Protein AF-A0A952QDK2-F1 (afdb_monomer_lite)

Foldseek 3Di:
DVCQQLVNLVVQLVVLVVQLVVLPDPDPVSVVSNLVSLLQNLLSCLQLLQLVVSVVSLVVQPPHDDDPSNLLSQLSSCLQLVNLPSNVVSLVVCPVVQQPDPCNLSSLLSQLSSCLQPNPLVVSLVVLVVSCVSCVVVDDQSTPSLLSSLLSNLSSCQLLVVLVSNVVSLVPRPDLELSSLLSQLLSCLSVLNLVSSVVSLVSNPVVDDRRNVSVLLSLLSQLLSCVSVVNLVRSLVSLVVSLVSCVNSSGDNSLLSDDLVSLVVSVVSDVVSVVSCVVSVSHPSPSSPSLVQLVVQQDPVLLLLLQLDDVPADLVNSCVVVVHDSVVSVVSVVSLCVSLVHDDNVSSNVSCVVSVSHDPVVVPD

Secondary structure (DSSP, 8-state):
-HHHHTT-HHHHHHHHHHHHHHT-SSSHHHHHHHHHHHHHHHHHHHHTT-HHHHHHHHHTTTTS---HHHHHHHHHHHHHTT-HHHHHHHHHHHTTTTTTSTTHHHHHHHHHHHHHHHS-HHHHHHHHHHHHHHTTTT--TT-HHHHHHHHHHHHHHHHTT-HHHHHHHHHT-----HHHHHHHHHHHHHTT-HHHHHHHHHHHHHT-SS-HHHHHHHHHHHHHHHHHTT-HHHHHHHHHHHHHHHHHH---GGGGGS-HHHHHHHHHH-HHHHHHHHHTT-SS-----HHHHHHHHS-HHHHHHHHT--TT--HHHHHHHTTS-HHHHHHHHHHHHHHTT-SSHHHHHHHHHHTT-S-GGGG--

Structure (mmCIF, N/CA/C/O backbone):
data_AF-A0A952QDK2-F1
#
_entry.id   AF-A0A952QDK2-F1
#
loop_
_atom_site.group_PDB
_atom_site.id
_atom_site.type_symbol
_atom_site.label_atom_id
_atom_site.label_alt_id
_atom_site.label_comp_id
_atom_site.label_asym_id
_atom_site.label_entity_id
_atom_site.label_seq_id
_atom_site.pdbx_PDB_ins_code
_atom_site.Cartn_x
_atom_site.Cartn_y
_atom_site.Cartn_z
_atom_site.occupancy
_atom_site.B_iso_or_equiv
_atom_site.auth_seq_id
_atom_site.auth_comp_id
_atom_site.auth_asym_id
_atom_site.auth_atom_id
_atom_site.pdbx_PDB_model_num
ATOM 1 N N . MET A 1 1 ? 19.109 -6.963 -12.680 1.00 86.06 1 MET A N 1
ATOM 2 C CA . MET A 1 1 ? 18.101 -7.889 -12.128 1.00 86.06 1 MET A CA 1
ATOM 3 C C . MET A 1 1 ? 18.453 -8.402 -10.732 1.00 86.06 1 MET A C 1
ATOM 5 O O . MET A 1 1 ? 17.749 -8.063 -9.799 1.00 86.06 1 MET A O 1
ATOM 9 N N . THR A 1 2 ? 19.556 -9.132 -10.527 1.00 88.62 2 THR A N 1
ATOM 10 C CA . THR A 1 2 ? 19.885 -9.767 -9.226 1.00 88.62 2 THR A CA 1
ATOM 11 C C . THR A 1 2 ? 19.805 -8.832 -8.013 1.00 88.62 2 THR A C 1
ATOM 13 O O . THR A 1 2 ? 19.215 -9.194 -7.004 1.00 88.62 2 THR A O 1
ATOM 16 N N . ARG A 1 3 ? 20.333 -7.604 -8.123 1.00 89.69 3 ARG A N 1
ATOM 17 C CA . ARG A 1 3 ? 20.236 -6.590 -7.056 1.00 89.69 3 ARG A CA 1
ATOM 18 C C . ARG A 1 3 ? 18.793 -6.174 -6.752 1.00 89.69 3 ARG A C 1
ATOM 20 O O . ARG A 1 3 ? 18.435 -6.056 -5.589 1.00 89.69 3 ARG A O 1
ATOM 27 N N . LEU A 1 4 ? 17.955 -6.034 -7.784 1.00 89.38 4 LEU A N 1
ATOM 28 C CA . LEU A 1 4 ? 16.532 -5.713 -7.632 1.00 89.38 4 LEU A CA 1
ATOM 29 C C . LEU A 1 4 ? 15.793 -6.833 -6.895 1.00 89.38 4 LEU A C 1
ATOM 31 O O . LEU A 1 4 ? 14.972 -6.543 -6.037 1.00 89.38 4 LEU A O 1
ATOM 35 N N . LEU A 1 5 ? 16.108 -8.098 -7.182 1.00 88.62 5 LEU A N 1
ATOM 36 C CA . LEU A 1 5 ? 15.518 -9.249 -6.487 1.00 88.62 5 LEU A CA 1
ATOM 37 C C . LEU A 1 5 ? 16.008 -9.383 -5.033 1.00 88.62 5 LEU A C 1
ATOM 39 O O . LEU A 1 5 ? 15.289 -9.911 -4.189 1.00 88.62 5 LEU A O 1
ATOM 43 N N . ALA A 1 6 ? 17.201 -8.867 -4.732 1.00 87.38 6 ALA A N 1
ATOM 44 C CA . ALA A 1 6 ? 17.833 -8.893 -3.412 1.00 87.38 6 ALA A CA 1
ATOM 45 C C . ALA A 1 6 ? 17.562 -7.635 -2.555 1.00 87.38 6 ALA A C 1
ATOM 47 O O . ALA A 1 6 ? 18.327 -7.350 -1.637 1.00 87.38 6 ALA A O 1
ATOM 48 N N . LEU A 1 7 ? 16.508 -6.867 -2.863 1.00 84.94 7 LEU A N 1
ATOM 49 C CA . LEU A 1 7 ? 16.117 -5.621 -2.182 1.00 84.94 7 LEU A CA 1
ATOM 50 C C . LEU A 1 7 ? 17.162 -4.484 -2.235 1.00 84.94 7 LEU A C 1
ATOM 52 O O . LEU A 1 7 ? 17.046 -3.481 -1.536 1.00 84.94 7 LEU A O 1
ATOM 56 N N . ASP A 1 8 ? 18.165 -4.572 -3.106 1.00 88.19 8 ASP A N 1
ATOM 57 C CA . ASP A 1 8 ? 19.129 -3.494 -3.339 1.00 88.19 8 ASP A CA 1
ATOM 58 C C . ASP A 1 8 ? 18.633 -2.578 -4.468 1.00 88.19 8 ASP A C 1
ATOM 60 O O . ASP A 1 8 ? 19.129 -2.615 -5.597 1.00 88.19 8 ASP A O 1
ATOM 64 N N . LEU A 1 9 ? 17.611 -1.763 -4.174 1.00 87.88 9 LEU A N 1
ATOM 65 C CA . LEU A 1 9 ? 17.007 -0.847 -5.154 1.00 87.88 9 LEU A CA 1
ATOM 66 C C . LEU A 1 9 ? 18.023 0.178 -5.683 1.00 87.88 9 LEU A C 1
ATOM 68 O O . LEU A 1 9 ? 18.081 0.436 -6.886 1.00 87.88 9 LEU A O 1
ATOM 72 N N . VAL A 1 10 ? 18.889 0.708 -4.814 1.00 87.94 10 VAL A N 1
ATOM 73 C CA . VAL A 1 10 ? 19.907 1.693 -5.212 1.00 87.94 10 VAL A CA 1
ATOM 74 C C . VAL A 1 10 ? 20.928 1.066 -6.148 1.00 87.94 10 VAL A C 1
ATOM 76 O O . VAL A 1 10 ? 21.163 1.585 -7.242 1.00 87.94 10 VAL A O 1
ATOM 79 N N . GLY A 1 11 ? 21.511 -0.065 -5.757 1.00 90.06 11 GLY A N 1
ATOM 80 C CA . GLY A 1 11 ? 22.493 -0.746 -6.581 1.00 90.06 11 GLY A CA 1
ATOM 81 C C . GLY A 1 11 ? 21.880 -1.338 -7.848 1.00 90.06 11 GLY A C 1
ATOM 82 O O . GLY A 1 11 ? 22.583 -1.436 -8.860 1.00 90.06 11 GLY A O 1
ATOM 83 N N . ALA A 1 12 ? 20.595 -1.707 -7.840 1.00 92.56 12 ALA A N 1
ATOM 84 C CA . ALA A 1 12 ? 19.854 -2.080 -9.041 1.00 92.56 12 ALA A CA 1
ATOM 85 C C . ALA A 1 12 ? 19.745 -0.900 -10.006 1.00 92.56 12 ALA A C 1
ATOM 87 O O . ALA A 1 12 ? 20.111 -1.040 -11.173 1.00 92.56 12 ALA A O 1
ATOM 88 N N . ARG A 1 13 ? 19.326 0.271 -9.515 1.00 92.75 13 ARG A N 1
ATOM 89 C CA . ARG A 1 13 ? 19.240 1.496 -10.313 1.00 92.75 13 ARG A CA 1
ATOM 90 C C . ARG A 1 13 ? 20.582 1.878 -10.924 1.00 92.75 13 ARG A C 1
ATOM 92 O O . ARG A 1 13 ? 20.636 2.178 -12.109 1.00 92.75 13 ARG A O 1
ATOM 99 N N . GLU A 1 14 ? 21.664 1.842 -10.150 1.00 93.31 14 GLU A N 1
ATOM 100 C CA . GLU A 1 14 ? 23.014 2.098 -10.671 1.00 93.31 14 GLU A CA 1
ATOM 101 C C . GLU A 1 14 ? 23.398 1.110 -11.775 1.00 93.31 14 GLU A C 1
ATOM 103 O O . GLU A 1 14 ? 23.915 1.510 -12.818 1.00 93.31 14 GLU A O 1
ATOM 108 N N . SER A 1 15 ? 23.097 -0.176 -11.577 1.00 94.12 15 SER A N 1
ATOM 109 C CA . SER A 1 15 ? 23.398 -1.215 -12.566 1.00 94.12 15 SER A CA 1
ATOM 110 C C . SER A 1 15 ? 22.623 -0.998 -13.864 1.00 94.12 15 SER A C 1
ATOM 112 O O . SER A 1 15 ? 23.217 -1.045 -14.937 1.00 94.12 15 SER A O 1
ATOM 114 N N . PHE A 1 16 ? 21.321 -0.710 -13.778 1.00 94.75 16 PHE A N 1
ATOM 115 C CA . PHE A 1 16 ? 20.499 -0.453 -14.959 1.00 94.75 16 PHE A CA 1
ATOM 116 C C . PHE A 1 16 ? 20.891 0.850 -15.665 1.00 94.75 16 PHE A C 1
ATOM 118 O O . PHE A 1 16 ? 20.965 0.861 -16.889 1.00 94.75 16 PHE A O 1
ATOM 125 N N . SER A 1 17 ? 21.236 1.914 -14.930 1.00 94.00 17 SER A N 1
ATOM 126 C CA . SER A 1 17 ? 21.774 3.150 -15.519 1.00 94.00 17 SER A CA 1
ATOM 127 C C . SER A 1 17 ? 23.074 2.909 -16.286 1.00 94.00 17 SER A C 1
ATOM 129 O O . SER A 1 17 ? 23.254 3.448 -17.377 1.00 94.00 17 SER A O 1
ATOM 131 N N . ASN A 1 18 ? 23.969 2.072 -15.753 1.00 93.25 18 ASN A N 1
ATOM 132 C CA . ASN A 1 18 ? 25.194 1.690 -16.454 1.00 93.25 18 ASN A CA 1
ATOM 133 C C . ASN A 1 18 ? 24.879 0.886 -17.722 1.00 93.25 18 ASN A C 1
ATOM 135 O O . ASN A 1 18 ? 25.425 1.187 -18.780 1.00 93.25 18 ASN A O 1
ATOM 139 N N . SER A 1 19 ? 23.969 -0.092 -17.644 1.00 91.56 19 SER A N 1
ATOM 140 C CA . SER A 1 19 ? 23.510 -0.849 -18.817 1.00 91.56 19 SER A CA 1
ATOM 141 C C . SER A 1 19 ? 22.898 0.058 -19.886 1.00 91.56 19 SER A C 1
ATOM 143 O O . SER A 1 19 ? 23.242 -0.078 -21.056 1.00 91.56 19 SER A O 1
ATOM 145 N N . TYR A 1 20 ? 22.063 1.023 -19.491 1.00 93.12 20 TYR A N 1
ATOM 146 C CA . TYR A 1 20 ? 21.481 2.016 -20.394 1.00 93.12 20 TYR A CA 1
ATOM 147 C C . TYR A 1 20 ? 22.558 2.851 -21.103 1.00 93.12 20 TYR A C 1
ATOM 149 O O . TYR A 1 20 ? 22.505 3.040 -22.316 1.00 93.12 20 TYR A O 1
ATOM 157 N N . GLY A 1 21 ? 23.571 3.316 -20.362 1.00 91.19 21 GLY A N 1
ATOM 158 C CA . GLY A 1 21 ? 24.690 4.076 -20.926 1.00 91.19 21 GLY A CA 1
ATOM 159 C C . GLY A 1 21 ? 25.561 3.263 -21.892 1.00 91.19 21 GLY A C 1
ATOM 160 O O . GLY A 1 21 ? 26.036 3.802 -22.887 1.00 91.19 21 GLY A O 1
ATOM 161 N N . LEU A 1 22 ? 25.745 1.965 -21.631 1.00 88.62 22 LEU A N 1
ATOM 162 C CA . LEU A 1 22 ? 26.509 1.062 -22.500 1.00 88.62 22 LEU A CA 1
ATOM 163 C C . LEU A 1 22 ? 25.742 0.651 -23.764 1.00 88.62 22 LEU A C 1
ATOM 165 O O . LEU A 1 22 ? 26.361 0.367 -24.785 1.00 88.62 22 LEU A O 1
ATOM 169 N N . ALA A 1 23 ? 24.410 0.632 -23.709 1.00 86.56 23 ALA A N 1
ATOM 170 C CA . ALA A 1 23 ? 23.543 0.260 -24.824 1.00 86.56 23 ALA A CA 1
ATOM 171 C C . ALA A 1 23 ? 23.310 1.402 -25.836 1.00 86.56 23 ALA A C 1
ATOM 173 O O . ALA A 1 23 ? 22.471 1.279 -26.726 1.00 86.56 23 ALA A O 1
ATOM 174 N N . GLN A 1 24 ? 24.049 2.514 -25.743 1.00 74.81 24 GLN A N 1
ATOM 175 C CA . GLN A 1 24 ? 23.928 3.615 -26.699 1.00 74.81 24 GLN A CA 1
ATOM 176 C C . GLN A 1 24 ? 24.601 3.260 -28.031 1.00 74.81 24 GLN A C 1
ATOM 178 O O . GLN A 1 24 ? 25.803 3.433 -28.225 1.00 74.81 24 GLN A O 1
ATOM 183 N N . GLY A 1 25 ? 23.799 2.747 -28.961 1.00 75.44 25 GLY A N 1
ATOM 184 C CA . GLY A 1 25 ? 24.193 2.416 -30.325 1.00 75.44 25 GLY A CA 1
ATOM 185 C C . GLY A 1 25 ? 23.012 2.529 -31.288 1.00 75.44 25 GLY A C 1
ATOM 186 O O . GLY A 1 25 ? 21.867 2.669 -30.871 1.00 75.44 25 GLY A O 1
ATOM 187 N N . THR A 1 26 ? 23.286 2.479 -32.592 1.00 78.19 26 THR A N 1
ATOM 188 C CA . THR A 1 26 ? 22.257 2.570 -33.645 1.00 78.19 26 THR A CA 1
ATOM 189 C C . THR A 1 26 ? 21.735 1.210 -34.108 1.00 78.19 26 THR A C 1
ATOM 191 O O . THR A 1 26 ? 20.884 1.152 -34.993 1.00 78.19 26 THR A O 1
ATOM 194 N N . THR A 1 27 ? 22.243 0.107 -33.548 1.00 89.06 27 THR A N 1
ATOM 195 C CA . THR A 1 27 ? 21.741 -1.232 -33.866 1.00 89.06 27 THR A CA 1
ATOM 196 C C . THR A 1 27 ? 20.415 -1.478 -33.157 1.00 89.06 27 THR A C 1
ATOM 198 O O . THR A 1 27 ? 20.223 -1.071 -32.014 1.00 89.06 27 THR A O 1
ATOM 201 N N . GLU A 1 28 ? 19.511 -2.200 -33.814 1.00 86.25 28 GLU A N 1
ATOM 202 C CA . GLU A 1 28 ? 18.200 -2.556 -33.256 1.00 86.25 28 GLU A CA 1
ATOM 203 C C . GLU A 1 28 ? 18.324 -3.260 -31.895 1.00 86.25 28 GLU A C 1
ATOM 205 O O . GLU A 1 28 ? 17.657 -2.892 -30.934 1.00 86.25 28 GLU A O 1
ATOM 210 N N . SER A 1 29 ? 19.275 -4.190 -31.763 1.00 85.69 29 SER A N 1
ATOM 211 C CA . SER A 1 29 ? 19.552 -4.869 -30.491 1.00 85.69 29 SER A CA 1
ATOM 212 C C . SER A 1 29 ? 20.031 -3.922 -29.383 1.00 85.69 29 SER A C 1
ATOM 214 O O . SER A 1 29 ? 19.680 -4.140 -28.224 1.00 85.69 29 SER A O 1
ATOM 216 N N . ALA A 1 30 ? 20.814 -2.887 -29.708 1.00 86.75 30 ALA A N 1
ATOM 217 C CA . ALA A 1 30 ? 21.259 -1.904 -28.722 1.00 86.75 30 ALA A CA 1
ATOM 218 C C . ALA A 1 30 ? 20.098 -1.006 -28.275 1.00 86.75 30 ALA A C 1
ATOM 220 O O . ALA A 1 30 ? 19.950 -0.755 -27.082 1.00 86.75 30 ALA A O 1
ATOM 221 N N . ILE A 1 31 ? 19.227 -0.610 -29.208 1.00 87.25 31 ILE A N 1
ATOM 222 C CA . ILE A 1 31 ? 18.014 0.166 -28.916 1.00 87.25 31 ILE A CA 1
ATOM 223 C C . ILE A 1 31 ? 17.092 -0.619 -27.977 1.00 87.25 31 ILE A C 1
ATOM 225 O O . ILE A 1 31 ? 16.714 -0.103 -26.929 1.00 87.25 31 ILE A O 1
ATOM 229 N N . VAL A 1 32 ? 16.805 -1.888 -28.288 1.00 89.75 32 VAL A N 1
ATOM 230 C CA . VAL A 1 32 ? 15.968 -2.742 -27.430 1.00 89.75 32 VAL A CA 1
ATOM 231 C C . VAL A 1 32 ? 16.596 -2.915 -26.044 1.00 89.75 32 VAL A C 1
ATOM 233 O O . VAL A 1 32 ? 15.901 -2.813 -25.036 1.00 89.75 32 VAL A O 1
ATOM 236 N N . ALA A 1 33 ? 17.911 -3.133 -25.957 1.00 89.75 33 ALA A N 1
ATOM 237 C CA . ALA A 1 33 ? 18.596 -3.260 -24.670 1.00 89.75 33 ALA A CA 1
ATOM 238 C C . ALA A 1 33 ? 18.547 -1.962 -23.843 1.00 89.75 33 ALA A C 1
ATOM 240 O O . ALA A 1 33 ? 18.352 -2.019 -22.626 1.00 89.75 33 ALA A O 1
ATOM 241 N N . ALA A 1 34 ? 18.694 -0.801 -24.488 1.00 92.44 34 ALA A N 1
ATOM 242 C CA . ALA A 1 34 ? 18.537 0.496 -23.841 1.00 92.44 34 ALA A CA 1
ATOM 243 C C . ALA A 1 34 ? 17.100 0.682 -23.334 1.00 92.44 34 ALA A C 1
ATOM 245 O O . ALA A 1 34 ? 16.908 1.089 -22.190 1.00 92.44 34 ALA A O 1
ATOM 246 N N . ASP A 1 35 ? 16.097 0.298 -24.121 1.00 93.81 35 ASP A N 1
ATOM 247 C CA . ASP A 1 35 ? 14.693 0.411 -23.726 1.00 93.81 35 ASP A CA 1
ATOM 248 C C . ASP A 1 35 ? 14.375 -0.468 -22.516 1.00 93.81 35 ASP A C 1
ATOM 250 O O . ASP A 1 35 ? 13.846 0.029 -21.523 1.00 93.81 35 ASP A O 1
ATOM 254 N N . ARG A 1 36 ? 14.814 -1.734 -22.510 1.00 93.38 36 ARG A N 1
ATOM 255 C CA . ARG A 1 36 ? 14.653 -2.620 -21.340 1.00 93.38 36 ARG A CA 1
ATOM 256 C C . ARG A 1 36 ? 15.378 -2.098 -20.099 1.00 93.38 36 ARG A C 1
ATOM 258 O O . ARG A 1 36 ? 14.866 -2.224 -18.986 1.00 93.38 36 ARG A O 1
ATOM 265 N N . ALA A 1 37 ? 16.549 -1.479 -20.260 1.00 94.62 37 ALA A N 1
ATOM 266 C CA . ALA A 1 37 ? 17.249 -0.850 -19.144 1.00 94.62 37 ALA A CA 1
ATOM 267 C C . ALA A 1 37 ? 16.491 0.378 -18.609 1.00 94.62 37 ALA A C 1
ATOM 269 O O . ALA A 1 37 ? 16.358 0.523 -17.395 1.00 94.62 37 ALA A O 1
ATOM 270 N N . ALA A 1 38 ? 15.957 1.230 -19.487 1.00 96.31 38 ALA A N 1
ATOM 271 C CA . ALA A 1 38 ? 15.149 2.390 -19.112 1.00 96.31 38 ALA A CA 1
ATOM 272 C C . ALA A 1 38 ? 13.850 1.987 -18.393 1.00 96.31 38 ALA A C 1
ATOM 274 O O . ALA A 1 38 ? 13.514 2.574 -17.364 1.00 96.31 38 ALA A O 1
ATOM 275 N N . GLU A 1 39 ? 13.168 0.943 -18.869 1.00 96.38 39 GLU A N 1
ATOM 276 C CA . GLU A 1 39 ? 11.995 0.356 -18.209 1.00 96.38 39 GLU A CA 1
ATOM 277 C C . GLU A 1 39 ? 12.321 -0.138 -16.797 1.00 96.38 39 GLU A C 1
ATOM 279 O O . GLU A 1 39 ? 11.609 0.170 -15.841 1.00 96.38 39 GLU A O 1
ATOM 284 N N . ALA A 1 40 ? 13.436 -0.855 -16.635 1.00 96.25 40 ALA A N 1
ATOM 285 C CA . ALA A 1 40 ? 13.872 -1.332 -15.330 1.00 96.25 40 ALA A CA 1
ATOM 286 C C . ALA A 1 40 ? 14.247 -0.178 -14.379 1.00 96.25 40 ALA A C 1
ATOM 288 O O . ALA A 1 40 ? 13.947 -0.245 -13.186 1.00 96.25 40 ALA A O 1
ATOM 289 N N . ILE A 1 41 ? 14.851 0.907 -14.885 1.00 96.69 41 ILE A N 1
ATOM 290 C CA . ILE A 1 41 ? 15.087 2.124 -14.090 1.00 96.69 41 ILE A CA 1
ATOM 291 C C . ILE A 1 41 ? 13.753 2.734 -13.655 1.00 96.69 41 ILE A C 1
ATOM 293 O O . ILE A 1 41 ? 13.604 3.073 -12.480 1.00 96.69 41 ILE A O 1
ATOM 297 N N . ALA A 1 42 ? 12.784 2.856 -14.567 1.00 97.38 42 ALA A N 1
ATOM 298 C CA . ALA A 1 42 ? 11.463 3.387 -14.253 1.00 97.38 42 ALA A CA 1
ATOM 299 C C . ALA A 1 42 ? 10.755 2.559 -13.171 1.00 97.38 42 ALA A C 1
ATOM 301 O O . ALA A 1 42 ? 10.222 3.138 -12.224 1.00 97.38 42 ALA A O 1
ATOM 302 N N . LEU A 1 43 ? 10.821 1.226 -13.250 1.00 96.38 43 LEU A N 1
ATOM 303 C CA . LEU A 1 43 ? 10.272 0.326 -12.234 1.00 96.38 43 LEU A CA 1
ATOM 304 C C . LEU A 1 43 ? 10.909 0.565 -10.863 1.00 96.38 43 LEU A C 1
ATOM 306 O O . LEU A 1 43 ? 10.201 0.745 -9.873 1.00 96.38 43 LEU A O 1
ATOM 310 N N . VAL A 1 44 ? 12.242 0.619 -10.796 1.00 94.81 44 VAL A N 1
ATOM 311 C CA . VAL A 1 44 ? 12.942 0.882 -9.530 1.00 94.81 44 VAL A CA 1
ATOM 312 C C . VAL A 1 44 ? 12.548 2.246 -8.965 1.00 94.81 44 VAL A C 1
ATOM 314 O O . VAL A 1 44 ? 12.269 2.354 -7.775 1.00 94.81 44 VAL A O 1
ATOM 317 N N . ARG A 1 45 ? 12.451 3.282 -9.808 1.00 93.88 45 ARG A N 1
ATOM 318 C CA . ARG A 1 45 ? 11.989 4.613 -9.387 1.00 93.88 45 ARG A CA 1
ATOM 319 C C . ARG A 1 45 ? 10.551 4.601 -8.872 1.00 93.88 45 ARG A C 1
ATOM 321 O O . ARG A 1 45 ? 10.267 5.288 -7.893 1.00 93.88 45 ARG A O 1
ATOM 328 N N . ALA A 1 46 ? 9.663 3.827 -9.493 1.00 94.56 46 ALA A N 1
ATOM 329 C CA . ALA A 1 46 ? 8.285 3.673 -9.040 1.00 94.56 46 ALA A CA 1
ATOM 330 C C . ALA A 1 46 ? 8.228 3.012 -7.650 1.00 94.56 46 ALA A C 1
ATOM 332 O O . ALA A 1 46 ? 7.585 3.552 -6.752 1.00 94.56 46 ALA A O 1
ATOM 333 N N . LEU A 1 47 ? 8.984 1.928 -7.434 1.00 91.56 47 LEU A N 1
ATOM 334 C CA . LEU A 1 47 ? 9.112 1.252 -6.130 1.00 91.56 47 LEU A CA 1
ATOM 335 C C . LEU A 1 47 ? 9.753 2.147 -5.056 1.00 91.56 47 LEU A C 1
ATOM 337 O O . LEU A 1 47 ? 9.366 2.105 -3.889 1.00 91.56 47 LEU A O 1
ATOM 341 N N . GLU A 1 48 ? 10.713 2.992 -5.443 1.00 88.62 48 GLU A N 1
ATOM 342 C CA . GLU A 1 48 ? 11.299 4.013 -4.568 1.00 88.62 48 GLU A CA 1
ATOM 343 C C . GLU A 1 48 ? 10.294 5.131 -4.226 1.00 88.62 48 GLU A C 1
ATOM 345 O O . GLU A 1 48 ? 10.556 5.897 -3.303 1.00 88.62 48 GLU A O 1
ATOM 350 N N . GLY A 1 49 ? 9.156 5.245 -4.922 1.00 86.69 49 GLY A N 1
ATOM 351 C CA . GLY A 1 49 ? 8.176 6.328 -4.762 1.00 86.69 49 GLY A CA 1
ATOM 352 C C . GLY A 1 49 ? 8.582 7.643 -5.418 1.00 86.69 49 GLY A C 1
ATOM 353 O O . GLY A 1 49 ? 8.075 8.708 -5.068 1.00 86.69 49 GLY A O 1
ATOM 354 N N . GLU A 1 50 ? 9.499 7.586 -6.381 1.00 90.38 50 GLU A N 1
ATOM 355 C CA . GLU A 1 50 ? 9.906 8.711 -7.216 1.00 90.38 50 GLU A CA 1
ATOM 356 C C . GLU A 1 50 ? 9.082 8.749 -8.516 1.00 90.38 50 GLU A C 1
ATOM 358 O O . GLU A 1 50 ? 9.637 8.644 -9.612 1.00 90.38 50 GLU A O 1
ATOM 363 N N . ALA A 1 51 ? 7.758 8.908 -8.401 1.00 92.56 51 ALA A N 1
ATOM 364 C CA . ALA A 1 51 ? 6.832 8.808 -9.537 1.00 92.56 51 ALA A CA 1
ATOM 365 C C . ALA A 1 51 ? 7.146 9.795 -10.678 1.00 92.56 51 ALA A C 1
ATOM 367 O O . ALA A 1 51 ? 7.067 9.421 -11.847 1.00 92.56 51 ALA A O 1
ATOM 368 N N . GLU A 1 52 ? 7.594 11.016 -10.365 1.00 93.00 52 GLU A N 1
ATOM 369 C CA . GLU A 1 52 ? 8.071 11.976 -11.375 1.00 93.00 52 GLU A CA 1
ATOM 370 C C . GLU A 1 52 ? 9.305 11.471 -12.142 1.00 93.00 52 GLU A C 1
ATOM 372 O O . GLU A 1 52 ? 9.358 11.541 -13.368 1.00 93.00 52 GLU A O 1
ATOM 377 N N . HIS A 1 53 ? 10.297 10.897 -11.450 1.00 93.50 53 HIS A N 1
ATOM 378 C CA . HIS A 1 53 ? 11.489 10.360 -12.116 1.00 93.50 53 HIS A CA 1
ATOM 379 C C . HIS A 1 53 ? 11.161 9.112 -12.935 1.00 93.50 53 HIS A C 1
ATOM 381 O O . HIS A 1 53 ? 11.704 8.954 -14.025 1.00 93.50 53 HIS A O 1
ATOM 387 N N . ALA A 1 54 ? 10.278 8.246 -12.430 1.00 95.69 54 ALA A N 1
ATOM 388 C CA . ALA A 1 54 ? 9.774 7.102 -13.182 1.00 95.69 54 ALA A CA 1
ATOM 389 C C . ALA A 1 54 ? 9.054 7.563 -14.458 1.00 95.69 54 ALA A C 1
ATOM 391 O O . ALA A 1 54 ? 9.370 7.080 -15.542 1.00 95.69 54 ALA A O 1
ATOM 392 N N . THR A 1 55 ? 8.166 8.558 -14.344 1.00 96.31 55 THR A N 1
ATOM 393 C CA . THR A 1 55 ? 7.440 9.142 -15.484 1.00 96.31 55 THR A CA 1
ATOM 394 C C . THR A 1 55 ? 8.405 9.676 -16.536 1.00 96.31 55 THR A C 1
ATOM 396 O O . THR A 1 55 ? 8.254 9.344 -17.704 1.00 96.31 55 THR A O 1
ATOM 399 N N . ASN A 1 56 ? 9.442 10.418 -16.136 1.00 96.06 56 ASN A N 1
ATOM 400 C CA . ASN A 1 56 ? 10.424 10.959 -17.079 1.00 96.06 56 ASN A CA 1
ATOM 401 C C . ASN A 1 56 ? 11.108 9.867 -17.910 1.00 96.06 56 ASN A C 1
ATOM 403 O O . ASN A 1 56 ? 11.282 10.040 -19.113 1.00 96.06 56 ASN A O 1
ATOM 407 N N . TRP A 1 57 ? 11.470 8.738 -17.294 1.00 96.50 57 TRP A N 1
ATOM 408 C CA . TRP A 1 57 ? 12.013 7.593 -18.028 1.00 96.50 57 TRP A CA 1
ATOM 409 C C . TRP A 1 57 ? 10.970 6.970 -18.956 1.00 96.50 57 TRP A C 1
ATOM 411 O O . TRP A 1 57 ? 11.272 6.713 -20.116 1.00 96.50 57 TRP A O 1
ATOM 421 N N . LEU A 1 58 ? 9.733 6.798 -18.492 1.00 96.31 58 LEU A N 1
ATOM 422 C CA . LEU A 1 58 ? 8.649 6.219 -19.290 1.00 96.31 58 LEU A CA 1
ATOM 423 C C . LEU A 1 58 ? 8.302 7.075 -20.515 1.00 96.31 58 LEU A C 1
ATOM 425 O O . LEU A 1 58 ? 8.097 6.522 -21.590 1.00 96.31 58 LEU A O 1
ATOM 429 N N . THR A 1 59 ? 8.326 8.405 -20.398 1.00 95.12 59 THR A N 1
ATOM 430 C CA . THR A 1 59 ? 8.091 9.321 -21.526 1.00 95.12 59 THR A CA 1
ATOM 431 C C . THR A 1 59 ? 9.137 9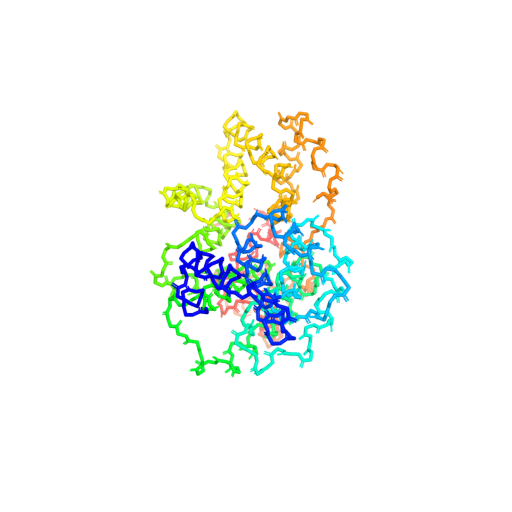.165 -22.632 1.00 95.12 59 THR A C 1
ATOM 433 O O . THR A 1 59 ? 8.812 9.282 -23.809 1.00 95.12 59 THR A O 1
ATOM 436 N N . THR A 1 60 ? 10.396 8.844 -22.300 1.00 93.00 60 THR A N 1
ATOM 437 C CA . THR A 1 60 ? 11.421 8.574 -23.333 1.00 93.00 60 THR A CA 1
ATOM 438 C C . THR A 1 60 ? 11.150 7.314 -24.161 1.00 93.00 60 THR A C 1
ATOM 440 O O . THR A 1 60 ? 11.744 7.136 -25.227 1.00 93.00 60 THR A O 1
ATOM 443 N N . LEU A 1 61 ? 10.240 6.465 -23.682 1.00 93.19 61 LEU A N 1
ATOM 444 C CA . LEU A 1 61 ? 9.851 5.195 -24.286 1.00 93.19 61 LEU A CA 1
ATOM 445 C C . LEU A 1 61 ? 8.483 5.273 -24.978 1.00 93.19 61 LEU A C 1
ATOM 447 O O . LEU A 1 61 ? 8.008 4.266 -25.500 1.00 93.19 61 LEU A O 1
ATOM 451 N N . ASP A 1 62 ? 7.831 6.439 -24.996 1.00 90.31 62 ASP A N 1
ATOM 452 C CA . ASP A 1 62 ? 6.518 6.585 -25.620 1.00 90.31 62 ASP A CA 1
ATOM 453 C C . ASP A 1 62 ? 6.576 6.256 -27.122 1.00 90.31 62 ASP A C 1
ATOM 455 O O . ASP A 1 62 ? 7.488 6.657 -27.849 1.00 90.31 62 ASP A O 1
ATOM 459 N N . GLY A 1 63 ? 5.590 5.483 -27.586 1.00 86.62 63 GLY A N 1
ATOM 460 C CA . GLY A 1 63 ? 5.540 4.959 -28.954 1.00 86.62 63 GLY A CA 1
ATOM 461 C C . GLY A 1 63 ? 6.403 3.715 -29.203 1.00 86.62 63 GLY A C 1
ATOM 462 O O . GLY A 1 63 ? 6.366 3.187 -30.313 1.00 86.62 63 GLY A O 1
ATOM 463 N N . ARG A 1 64 ? 7.147 3.226 -28.201 1.00 87.31 64 ARG A N 1
ATOM 464 C CA . ARG A 1 64 ? 7.892 1.958 -28.264 1.00 87.31 64 ARG A CA 1
ATOM 465 C C . ARG A 1 64 ? 7.109 0.817 -27.613 1.00 87.31 64 ARG A C 1
ATOM 467 O O . ARG A 1 64 ? 6.221 1.044 -26.792 1.00 87.31 64 ARG A O 1
ATOM 474 N N . GLU A 1 65 ? 7.446 -0.418 -27.974 1.00 86.56 65 GLU A N 1
ATOM 475 C CA . GLU A 1 65 ? 6.841 -1.612 -27.379 1.00 86.56 65 GLU A CA 1
ATOM 476 C C . GLU A 1 65 ? 7.250 -1.755 -25.904 1.00 86.56 65 GLU A C 1
ATOM 478 O O . GLU A 1 65 ? 8.416 -2.000 -25.578 1.00 86.56 65 GLU A O 1
ATOM 483 N N . SER A 1 66 ? 6.271 -1.607 -25.010 1.00 85.75 66 SER A N 1
ATOM 484 C CA . SER A 1 66 ? 6.490 -1.693 -23.566 1.00 85.75 66 SER A CA 1
ATOM 485 C C . SER A 1 66 ? 6.649 -3.140 -23.119 1.00 85.75 66 SER A C 1
ATOM 487 O O . SER A 1 66 ? 5.811 -3.988 -23.405 1.00 85.75 66 SER A O 1
ATOM 489 N N . GLY A 1 67 ? 7.721 -3.408 -22.388 1.00 90.44 67 GLY A N 1
ATOM 490 C CA . GLY A 1 67 ? 7.957 -4.678 -21.718 1.00 90.44 67 GLY A CA 1
ATOM 491 C C . GLY A 1 67 ? 7.371 -4.676 -20.317 1.00 90.44 67 GLY A C 1
ATOM 492 O O . GLY A 1 67 ? 6.898 -3.653 -19.812 1.00 90.44 67 GLY A O 1
ATOM 493 N N . THR A 1 68 ? 7.456 -5.828 -19.660 1.00 92.81 68 THR A N 1
ATOM 494 C CA . THR A 1 68 ? 6.856 -6.079 -18.344 1.00 92.81 68 THR A CA 1
ATOM 495 C C . THR A 1 68 ? 7.279 -5.041 -17.312 1.00 92.81 68 THR A C 1
ATOM 497 O O . THR A 1 68 ? 6.429 -4.444 -16.660 1.00 92.81 68 THR A O 1
ATOM 500 N N . ALA A 1 69 ? 8.575 -4.727 -17.215 1.00 94.88 69 ALA A N 1
ATOM 501 C CA . ALA A 1 69 ? 9.063 -3.709 -16.284 1.00 94.88 69 ALA A CA 1
ATOM 502 C C . ALA A 1 69 ? 8.453 -2.321 -16.540 1.00 94.88 69 ALA A C 1
ATOM 504 O O . ALA A 1 69 ? 8.095 -1.625 -15.590 1.00 94.88 69 ALA A O 1
ATOM 505 N N . GLY A 1 70 ? 8.302 -1.927 -17.809 1.00 95.88 70 GLY A N 1
ATOM 506 C CA . GLY A 1 70 ? 7.712 -0.646 -18.190 1.00 95.88 70 GLY A CA 1
ATOM 507 C C . GLY A 1 70 ? 6.224 -0.580 -17.856 1.00 95.88 70 GLY A C 1
ATOM 508 O O . GLY A 1 70 ? 5.763 0.413 -17.294 1.00 95.88 70 GLY A O 1
ATOM 509 N N . LEU A 1 71 ? 5.487 -1.655 -18.139 1.00 95.50 71 LEU A N 1
ATOM 510 C CA . LEU A 1 71 ? 4.067 -1.779 -17.808 1.00 95.50 71 LEU A CA 1
ATOM 511 C C . LEU A 1 71 ? 3.831 -1.755 -16.291 1.00 95.50 71 LEU A C 1
ATOM 513 O O . LEU A 1 71 ? 2.998 -0.982 -15.818 1.00 95.50 71 LEU A O 1
ATOM 517 N N . VAL A 1 72 ? 4.614 -2.511 -15.512 1.00 96.50 72 VAL A N 1
ATOM 518 C CA . VAL A 1 72 ? 4.539 -2.483 -14.041 1.00 96.50 72 VAL A CA 1
ATOM 519 C C . VAL A 1 72 ? 4.881 -1.093 -13.505 1.00 96.50 72 VAL A C 1
ATOM 521 O O . VAL A 1 72 ? 4.183 -0.581 -12.632 1.00 96.50 72 VAL A O 1
ATOM 524 N N . ALA A 1 73 ? 5.922 -0.443 -14.034 1.00 97.31 73 ALA A N 1
ATOM 525 C CA . ALA A 1 73 ? 6.287 0.909 -13.625 1.00 97.31 73 ALA A CA 1
ATOM 526 C C . ALA A 1 73 ? 5.148 1.909 -13.874 1.00 97.31 73 ALA A C 1
ATOM 528 O O . ALA A 1 73 ? 4.835 2.706 -12.989 1.00 97.31 73 ALA A O 1
ATOM 529 N N . ARG A 1 74 ? 4.503 1.847 -15.048 1.00 97.62 74 ARG A N 1
ATOM 530 C CA . ARG A 1 74 ? 3.335 2.679 -15.379 1.00 97.62 74 ARG A CA 1
ATOM 531 C C . ARG A 1 74 ? 2.176 2.409 -14.422 1.00 97.62 74 ARG A C 1
ATOM 533 O O . ARG A 1 74 ? 1.650 3.360 -13.851 1.00 97.62 74 ARG A O 1
ATOM 540 N N . ALA A 1 75 ? 1.850 1.140 -14.172 1.00 97.31 75 ALA A N 1
ATOM 541 C CA . ALA A 1 75 ? 0.802 0.759 -13.229 1.00 97.31 75 ALA A CA 1
ATOM 542 C C . ALA A 1 75 ? 1.072 1.310 -11.819 1.00 97.31 75 ALA A C 1
ATOM 544 O O 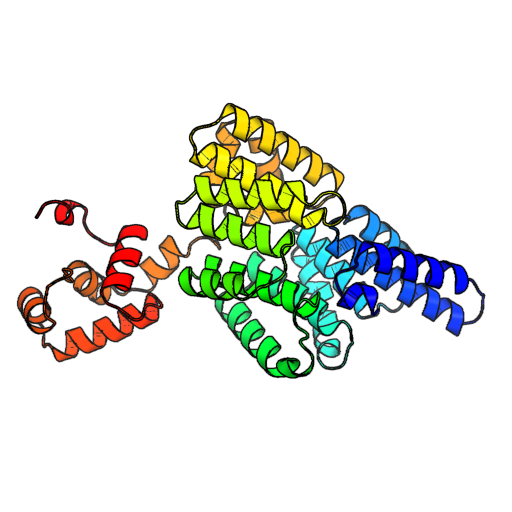. ALA A 1 75 ? 0.224 1.999 -11.259 1.00 97.31 75 ALA A O 1
ATOM 545 N N . LEU A 1 76 ? 2.271 1.094 -11.265 1.00 96.56 76 LEU A N 1
ATOM 546 C CA . LEU A 1 76 ? 2.637 1.577 -9.928 1.00 96.56 76 LEU A CA 1
ATOM 547 C C . LEU A 1 76 ? 2.647 3.111 -9.829 1.00 96.56 76 LEU A C 1
ATOM 549 O O . LEU A 1 76 ? 2.224 3.658 -8.811 1.00 96.56 76 LEU A O 1
ATOM 553 N N . VAL A 1 77 ? 3.085 3.820 -10.876 1.00 97.44 77 VAL A N 1
ATOM 554 C CA . VAL A 1 77 ? 3.013 5.292 -10.936 1.00 97.44 77 VAL A CA 1
ATOM 555 C C . VAL A 1 77 ? 1.561 5.771 -10.925 1.00 97.44 77 VAL A C 1
ATOM 557 O O . VAL A 1 77 ? 1.229 6.670 -10.148 1.00 97.44 77 VAL A O 1
ATOM 560 N N . SER A 1 78 ? 0.693 5.169 -11.741 1.00 97.62 78 SER A N 1
ATOM 561 C CA . SER A 1 78 ? -0.735 5.502 -11.791 1.00 97.62 78 SER A CA 1
ATOM 562 C C . SER A 1 78 ? -1.429 5.206 -10.459 1.00 97.62 78 SER A C 1
ATOM 564 O O . SER A 1 78 ? -2.126 6.072 -9.931 1.00 97.62 78 SER A O 1
ATOM 566 N N . ILE A 1 79 ? -1.152 4.048 -9.847 1.00 95.56 79 ILE A N 1
ATOM 567 C CA . ILE A 1 79 ? -1.626 3.696 -8.500 1.00 95.56 79 ILE A CA 1
ATOM 568 C C . ILE A 1 79 ? -1.174 4.754 -7.488 1.00 95.56 79 ILE A C 1
ATOM 570 O O . ILE A 1 79 ? -1.993 5.291 -6.743 1.00 95.56 79 ILE A O 1
ATOM 574 N N . GLY A 1 80 ? 0.115 5.109 -7.500 1.00 94.38 80 GLY A N 1
ATOM 575 C CA . GLY A 1 80 ? 0.694 6.121 -6.618 1.00 94.38 80 GLY A CA 1
ATOM 576 C C . GLY A 1 80 ? -0.012 7.476 -6.709 1.00 94.38 80 GLY A C 1
ATOM 577 O O . GLY A 1 80 ? -0.220 8.129 -5.685 1.00 94.38 80 GLY A O 1
ATOM 578 N N . ARG A 1 81 ? -0.426 7.871 -7.917 1.00 94.75 81 ARG A N 1
ATOM 579 C CA . ARG A 1 81 ? -1.127 9.129 -8.229 1.00 94.75 81 ARG A CA 1
ATOM 580 C C . ARG A 1 81 ? -2.641 9.091 -8.008 1.00 94.75 81 ARG A C 1
ATOM 582 O O . ARG A 1 81 ? -3.295 10.104 -8.231 1.00 94.75 81 ARG A O 1
ATOM 589 N N . LEU A 1 82 ? -3.191 7.964 -7.553 1.00 92.81 82 LEU A N 1
ATOM 590 C CA . LEU A 1 82 ? -4.635 7.713 -7.473 1.00 92.81 82 LEU A CA 1
ATOM 591 C C . LEU A 1 82 ? -5.365 7.714 -8.830 1.00 92.81 82 LEU A C 1
ATOM 593 O O . LEU A 1 82 ? -6.577 7.928 -8.883 1.00 92.81 82 LEU A O 1
ATOM 597 N N . ASP A 1 83 ? -4.661 7.418 -9.922 1.00 94.56 83 ASP A N 1
ATOM 598 C CA . ASP A 1 83 ? -5.255 7.290 -11.251 1.00 94.56 83 ASP A CA 1
ATOM 599 C C . ASP A 1 83 ? -5.688 5.843 -11.523 1.00 94.56 83 ASP A C 1
ATOM 601 O O . ASP A 1 83 ? -4.960 5.038 -12.108 1.00 94.56 83 ASP A O 1
ATOM 605 N N . SER A 1 84 ? -6.896 5.507 -11.065 1.00 93.88 84 SER A N 1
ATOM 606 C CA . SER A 1 84 ? -7.469 4.165 -11.246 1.00 93.88 84 SER A CA 1
ATOM 607 C C . SER A 1 84 ? -7.634 3.760 -12.711 1.00 93.88 84 SER A C 1
ATOM 609 O O . SER A 1 84 ? -7.489 2.584 -13.035 1.00 93.88 84 SER A O 1
ATOM 611 N N . ARG A 1 85 ? -7.925 4.712 -13.604 1.00 95.69 85 ARG A N 1
ATOM 612 C CA . ARG A 1 85 ? -8.207 4.411 -15.009 1.00 95.69 85 ARG A CA 1
ATOM 613 C C . ARG A 1 85 ? -6.931 3.988 -15.719 1.00 95.69 85 ARG A C 1
ATOM 615 O O . ARG A 1 85 ? -6.922 2.952 -16.384 1.00 95.69 85 ARG A O 1
ATOM 622 N N . ASP A 1 86 ? -5.868 4.767 -15.556 1.00 96.44 86 ASP A N 1
ATOM 623 C CA . ASP A 1 86 ? -4.580 4.434 -16.153 1.00 96.44 86 ASP A CA 1
ATOM 624 C C . ASP A 1 86 ? -3.986 3.189 -15.495 1.00 96.44 86 ASP A C 1
ATOM 626 O O . ASP A 1 86 ? -3.493 2.310 -16.195 1.00 96.44 86 ASP A O 1
ATOM 630 N N . ALA A 1 87 ? -4.096 3.053 -14.168 1.00 96.88 87 ALA A N 1
ATOM 631 C CA . ALA A 1 87 ? -3.646 1.848 -13.477 1.00 96.88 87 ALA A CA 1
ATOM 632 C C . ALA A 1 87 ? -4.318 0.590 -14.049 1.00 96.88 87 ALA A C 1
ATOM 634 O O . ALA A 1 87 ? -3.624 -0.341 -14.448 1.00 96.88 87 ALA A O 1
ATOM 635 N N . GLN A 1 88 ? -5.650 0.591 -14.177 1.00 95.69 88 GLN A N 1
ATOM 636 C CA . GLN A 1 88 ? -6.393 -0.530 -14.755 1.00 95.69 88 GLN A CA 1
ATOM 637 C C . GLN A 1 88 ? -5.971 -0.819 -16.201 1.00 95.69 88 GLN A C 1
ATOM 639 O O . GLN A 1 88 ? -5.848 -1.981 -16.584 1.00 95.69 88 GLN A O 1
ATOM 644 N N . HIS A 1 89 ? -5.737 0.223 -17.004 1.00 95.38 89 HIS A N 1
ATOM 645 C CA . HIS A 1 89 ? -5.273 0.064 -18.380 1.00 95.38 89 HIS A CA 1
ATOM 646 C C . HIS A 1 89 ? -3.929 -0.672 -18.450 1.00 95.38 89 HIS A C 1
ATOM 648 O O . HIS A 1 89 ? -3.802 -1.631 -19.211 1.00 95.38 89 HIS A O 1
ATOM 654 N N . TRP A 1 90 ? -2.944 -0.260 -17.647 1.00 95.25 90 TRP A N 1
ATOM 655 C CA . TRP A 1 90 ? -1.615 -0.875 -17.656 1.00 95.25 90 TRP A CA 1
ATOM 656 C C . TRP A 1 90 ? -1.621 -2.295 -17.085 1.00 95.25 90 TRP A C 1
ATOM 658 O O . TRP A 1 90 ? -0.941 -3.163 -17.627 1.00 95.25 90 TRP A O 1
ATOM 668 N N . LEU A 1 91 ? -2.420 -2.555 -16.047 1.00 94.56 91 LEU A N 1
ATOM 669 C CA . LEU A 1 91 ? -2.580 -3.897 -15.477 1.00 94.56 91 LEU A CA 1
ATOM 670 C C . LEU A 1 91 ? -3.248 -4.871 -16.454 1.00 94.56 91 LEU A C 1
ATOM 672 O O . LEU A 1 91 ? -2.820 -6.015 -16.572 1.00 94.56 91 LEU A O 1
ATOM 676 N N . ALA A 1 92 ? -4.231 -4.416 -17.236 1.00 93.06 92 ALA A N 1
ATOM 677 C CA . ALA A 1 92 ? -4.858 -5.254 -18.258 1.00 93.06 92 ALA A CA 1
ATOM 678 C C . ALA A 1 92 ? -3.855 -5.750 -19.317 1.00 93.06 92 ALA A C 1
ATOM 680 O O . ALA A 1 92 ? -4.012 -6.849 -19.838 1.00 93.06 92 ALA A O 1
ATOM 681 N N . LEU A 1 93 ? -2.809 -4.968 -19.610 1.00 91.50 93 LEU A N 1
ATOM 682 C CA . LEU A 1 93 ? -1.727 -5.367 -20.519 1.00 91.50 93 LEU A CA 1
ATOM 683 C C . LEU A 1 93 ? -0.710 -6.322 -19.868 1.00 91.50 93 LEU A C 1
ATOM 685 O O . LEU A 1 93 ? 0.047 -6.974 -20.582 1.00 91.50 93 LEU A O 1
ATOM 689 N N . LEU A 1 94 ? -0.672 -6.408 -18.533 1.00 88.44 94 LEU A N 1
ATOM 690 C CA . LEU A 1 94 ? 0.209 -7.317 -17.789 1.00 88.44 94 LEU A CA 1
ATOM 691 C C . LEU A 1 94 ? -0.365 -8.726 -17.624 1.00 88.44 94 LEU A C 1
ATOM 693 O O . LEU A 1 94 ? 0.413 -9.659 -17.420 1.00 88.44 94 LEU A O 1
ATOM 697 N N . ALA A 1 95 ? -1.690 -8.886 -17.713 1.00 77.56 95 ALA A N 1
ATOM 698 C CA . ALA A 1 95 ? -2.385 -10.142 -17.422 1.00 77.56 95 ALA A CA 1
ATOM 699 C C . ALA A 1 95 ? -1.829 -11.346 -18.211 1.00 77.56 95 ALA A C 1
ATOM 701 O O . ALA A 1 95 ? -1.708 -12.434 -17.659 1.00 77.56 95 ALA A O 1
ATOM 702 N N . ASP A 1 96 ? -1.410 -11.136 -19.462 1.00 65.38 96 ASP A N 1
ATOM 703 C CA . ASP A 1 96 ? -0.889 -12.197 -20.335 1.00 65.38 96 ASP A CA 1
ATOM 704 C C . ASP A 1 96 ? 0.606 -12.517 -20.111 1.00 65.38 96 ASP A C 1
ATOM 706 O O . ASP A 1 96 ? 1.125 -13.496 -20.648 1.00 65.38 96 ASP A O 1
ATOM 710 N N . VAL A 1 97 ? 1.322 -11.695 -19.334 1.00 66.81 97 VAL A N 1
ATOM 711 C CA . VAL A 1 97 ? 2.795 -11.731 -19.217 1.00 66.81 97 VAL A CA 1
ATOM 712 C C . VAL A 1 97 ? 3.264 -12.290 -17.863 1.00 66.81 97 VAL A C 1
ATOM 714 O O . VAL A 1 97 ? 4.431 -12.645 -17.703 1.00 66.81 97 VAL A O 1
ATOM 717 N N . ARG A 1 98 ? 2.360 -12.407 -16.879 1.00 64.94 98 ARG A N 1
ATOM 718 C CA . ARG A 1 98 ? 2.680 -12.598 -15.451 1.00 64.94 98 ARG A CA 1
ATOM 719 C C . ARG A 1 98 ? 3.391 -13.918 -15.110 1.00 64.94 98 ARG A C 1
ATOM 721 O O . ARG A 1 98 ? 4.287 -13.902 -14.276 1.00 64.94 98 ARG A O 1
ATOM 728 N N . ASP A 1 99 ? 3.062 -15.034 -15.759 1.00 66.19 99 ASP A N 1
ATOM 729 C CA . ASP A 1 99 ? 3.386 -16.368 -15.206 1.00 66.19 99 ASP A CA 1
ATOM 730 C C . ASP A 1 99 ? 4.821 -16.875 -15.479 1.00 66.19 99 ASP A C 1
ATOM 732 O O . ASP A 1 99 ? 5.357 -17.722 -14.752 1.00 66.19 99 ASP A O 1
ATOM 736 N N . ASN A 1 100 ? 5.487 -16.359 -16.516 1.00 66.50 100 ASN A N 1
ATOM 737 C CA . ASN A 1 100 ? 6.828 -16.813 -16.928 1.00 66.50 100 ASN A CA 1
ATOM 738 C C . ASN A 1 100 ? 7.891 -15.709 -16.928 1.00 66.50 100 ASN A C 1
ATOM 740 O O . ASN A 1 100 ? 9.024 -15.945 -17.351 1.00 66.50 100 ASN A O 1
ATOM 744 N N . ASP A 1 101 ? 7.540 -14.518 -16.454 1.00 82.31 101 ASP A N 1
ATOM 745 C CA . ASP A 1 101 ? 8.412 -13.352 -16.479 1.00 82.31 101 ASP A CA 1
ATOM 746 C C . ASP A 1 101 ? 9.164 -13.181 -15.145 1.00 82.31 101 ASP A C 1
ATOM 748 O O . ASP A 1 101 ? 8.629 -13.417 -14.065 1.00 82.31 101 ASP A O 1
ATOM 752 N N . GLU A 1 102 ? 10.425 -12.748 -15.194 1.00 86.25 102 GLU A N 1
ATOM 753 C CA . GLU A 1 102 ? 11.244 -12.453 -14.009 1.00 86.25 102 GLU A CA 1
ATOM 754 C C . GLU A 1 102 ? 10.694 -11.297 -13.148 1.00 86.25 102 GLU A C 1
ATOM 756 O O . GLU A 1 102 ? 11.066 -11.160 -11.978 1.00 86.25 102 GLU A O 1
ATOM 761 N N . PHE A 1 103 ? 9.775 -10.497 -13.696 1.00 91.00 103 PHE A N 1
ATOM 762 C CA . PHE A 1 103 ? 9.068 -9.414 -13.024 1.00 91.00 103 PHE A CA 1
ATOM 763 C C . PHE A 1 103 ? 7.709 -9.821 -12.420 1.00 91.00 103 PHE A C 1
ATOM 765 O O . PHE A 1 103 ? 7.010 -8.949 -11.895 1.00 91.00 103 PHE A O 1
ATOM 772 N N . TRP A 1 104 ? 7.340 -11.111 -12.440 1.00 91.00 104 TRP A N 1
ATOM 773 C CA . TRP A 1 104 ? 6.037 -11.622 -11.976 1.00 91.00 104 TRP A CA 1
ATOM 774 C C . TRP A 1 104 ? 5.600 -11.051 -10.617 1.00 91.00 104 TRP A C 1
ATOM 776 O O . TRP A 1 104 ? 4.466 -10.606 -10.463 1.00 91.00 104 TRP A O 1
ATOM 786 N N . ALA A 1 105 ? 6.515 -10.982 -9.644 1.00 92.69 105 ALA A N 1
ATOM 787 C CA . ALA A 1 105 ? 6.199 -10.539 -8.287 1.00 92.69 105 ALA A CA 1
ATOM 788 C C . ALA A 1 105 ? 5.858 -9.046 -8.219 1.00 92.69 105 ALA A C 1
ATOM 790 O O . ALA A 1 105 ? 5.084 -8.625 -7.365 1.00 92.69 105 ALA A O 1
ATOM 791 N N . PHE A 1 106 ? 6.424 -8.240 -9.119 1.00 94.38 106 PHE A N 1
ATOM 792 C CA . PHE A 1 106 ? 6.139 -6.810 -9.199 1.00 94.38 106 PHE A CA 1
ATOM 793 C C . PHE A 1 106 ? 4.815 -6.546 -9.920 1.00 94.38 106 PHE A C 1
ATOM 795 O O . PHE A 1 106 ? 4.089 -5.636 -9.530 1.00 94.38 106 PHE A O 1
ATOM 802 N N . ALA A 1 107 ? 4.488 -7.356 -10.933 1.00 94.38 107 ALA A N 1
ATOM 803 C CA . ALA A 1 107 ? 3.178 -7.330 -11.579 1.00 94.38 107 ALA A CA 1
ATOM 804 C C . ALA A 1 107 ? 2.074 -7.753 -10.600 1.00 94.38 107 ALA A C 1
ATOM 806 O O . ALA A 1 107 ? 1.120 -7.005 -10.411 1.00 94.38 107 ALA A O 1
ATOM 807 N N . ALA A 1 108 ? 2.266 -8.871 -9.893 1.00 94.12 108 ALA A N 1
ATOM 808 C CA . ALA A 1 108 ? 1.356 -9.316 -8.842 1.00 94.12 108 ALA A CA 1
ATOM 809 C C . ALA A 1 108 ? 1.200 -8.256 -7.743 1.00 94.12 108 ALA A C 1
ATOM 811 O O . ALA A 1 108 ? 0.086 -7.934 -7.354 1.00 94.12 108 ALA A O 1
ATOM 812 N N . HIS A 1 109 ? 2.300 -7.646 -7.290 1.00 95.19 109 HIS A N 1
ATOM 813 C CA . HIS A 1 109 ? 2.234 -6.530 -6.348 1.00 95.19 109 HIS A CA 1
ATOM 814 C C . HIS A 1 109 ? 1.368 -5.378 -6.878 1.00 95.19 109 HIS A C 1
ATOM 816 O O . HIS A 1 109 ? 0.485 -4.902 -6.171 1.00 95.19 109 HIS A O 1
ATOM 822 N N . ALA A 1 110 ? 1.570 -4.941 -8.124 1.00 95.81 110 ALA A N 1
ATOM 823 C CA . ALA A 1 110 ? 0.767 -3.873 -8.715 1.00 95.81 110 ALA A CA 1
ATOM 824 C C . ALA A 1 110 ? -0.731 -4.237 -8.784 1.00 95.81 110 ALA A C 1
ATOM 826 O O . ALA A 1 110 ? -1.563 -3.404 -8.416 1.00 95.81 110 ALA A O 1
ATOM 827 N N . ASP A 1 111 ? -1.065 -5.474 -9.169 1.00 94.88 111 ASP A N 1
ATOM 828 C CA . ASP A 1 111 ? -2.439 -5.997 -9.155 1.00 94.88 111 ASP A CA 1
ATOM 829 C C . ASP A 1 111 ? -3.035 -5.985 -7.742 1.00 94.88 111 ASP A C 1
ATOM 831 O O . ASP A 1 111 ? -4.118 -5.438 -7.534 1.00 94.88 111 ASP A O 1
ATOM 835 N N . HIS A 1 112 ? -2.319 -6.513 -6.744 1.00 94.94 112 HIS A N 1
ATOM 836 C CA . HIS A 1 112 ? -2.803 -6.545 -5.364 1.00 94.94 112 HIS A CA 1
ATOM 837 C C . HIS A 1 112 ? -2.988 -5.142 -4.790 1.00 94.94 112 HIS A C 1
ATOM 839 O O . HIS A 1 112 ? -3.988 -4.880 -4.124 1.00 94.94 112 HIS A O 1
ATOM 845 N N . ARG A 1 113 ? -2.069 -4.205 -5.069 1.00 93.75 113 ARG A N 1
ATOM 846 C CA . ARG A 1 113 ? -2.237 -2.801 -4.669 1.00 93.75 113 ARG A CA 1
ATOM 847 C C . ARG A 1 113 ? -3.463 -2.190 -5.334 1.00 93.75 113 ARG A C 1
ATOM 849 O O . ARG A 1 113 ? -4.230 -1.510 -4.661 1.00 93.75 113 ARG A O 1
ATOM 856 N N . PHE A 1 114 ? -3.683 -2.428 -6.624 1.00 93.81 114 PHE A N 1
ATOM 857 C CA . PHE A 1 114 ? -4.881 -1.937 -7.299 1.00 93.81 114 PHE A CA 1
ATOM 858 C C . PHE A 1 114 ? -6.161 -2.521 -6.691 1.00 93.81 114 PHE A C 1
ATOM 860 O O . PHE A 1 114 ? -7.071 -1.763 -6.347 1.00 93.81 114 PHE A O 1
ATOM 867 N N . GLY A 1 115 ? -6.201 -3.840 -6.490 1.00 90.25 115 GLY A N 1
ATOM 868 C CA . GLY A 1 115 ? -7.308 -4.547 -5.850 1.00 90.25 115 GLY A CA 1
ATOM 869 C C . GLY A 1 115 ? -7.603 -4.019 -4.447 1.00 90.25 115 GLY A C 1
ATOM 870 O O . GLY A 1 115 ? -8.750 -3.756 -4.102 1.00 90.25 115 GLY A O 1
ATOM 871 N N . LEU A 1 116 ? -6.555 -3.717 -3.685 1.00 87.88 116 LEU A N 1
ATOM 872 C CA . LEU A 1 116 ? -6.647 -3.123 -2.358 1.00 87.88 116 LEU A CA 1
ATOM 873 C C . LEU A 1 116 ? -7.277 -1.715 -2.350 1.00 87.88 116 LEU A C 1
ATOM 875 O O . LEU A 1 116 ? -7.973 -1.357 -1.399 1.00 87.88 116 LEU A O 1
ATOM 879 N N . TYR A 1 117 ? -7.033 -0.892 -3.375 1.00 86.88 117 TYR A N 1
ATOM 880 C CA . TYR A 1 117 ? -7.499 0.504 -3.419 1.00 86.88 117 TYR A CA 1
ATOM 881 C C . TYR A 1 117 ? -8.818 0.726 -4.162 1.00 86.88 117 TYR A C 1
ATOM 883 O O . TYR A 1 117 ? -9.518 1.715 -3.885 1.00 86.88 117 TYR A O 1
ATOM 891 N N . TRP A 1 118 ? -9.111 -0.131 -5.140 1.00 88.06 118 TRP A N 1
ATOM 892 C CA . TRP A 1 118 ? -10.230 0.024 -6.070 1.00 88.06 118 TRP A CA 1
ATOM 893 C C . TRP A 1 118 ? -10.985 -1.273 -6.379 1.00 88.06 118 TRP A C 1
ATOM 895 O O . TRP A 1 118 ? -12.082 -1.174 -6.925 1.00 88.06 118 TRP A O 1
ATOM 905 N N . GLY A 1 119 ? -10.435 -2.448 -6.064 1.00 84.81 119 GLY A N 1
ATOM 906 C CA . GLY A 1 119 ? -11.063 -3.746 -6.331 1.00 84.81 119 GLY A CA 1
ATOM 907 C C . GLY A 1 119 ? -11.799 -4.342 -5.129 1.00 84.81 119 GLY A C 1
ATOM 908 O O . GLY A 1 119 ? -12.071 -3.663 -4.138 1.00 84.81 119 GLY A O 1
ATOM 909 N N . ASP A 1 120 ? -12.135 -5.630 -5.239 1.00 80.38 120 ASP A N 1
ATOM 910 C CA . ASP A 1 120 ? -12.680 -6.419 -4.132 1.00 80.38 120 ASP A CA 1
ATOM 911 C C . ASP A 1 120 ? -11.521 -6.998 -3.295 1.00 80.38 120 ASP A C 1
ATOM 913 O O . ASP A 1 120 ? -10.746 -7.818 -3.806 1.00 80.38 120 ASP A O 1
ATOM 917 N N . PRO A 1 121 ? -11.369 -6.608 -2.015 1.00 82.62 121 PRO A N 1
ATOM 918 C CA . PRO A 1 121 ? -10.276 -7.092 -1.179 1.00 82.62 121 PRO A CA 1
ATOM 919 C C . PRO A 1 121 ? -10.342 -8.603 -0.908 1.00 82.62 121 PRO A C 1
ATOM 921 O O . PRO A 1 121 ? -9.298 -9.204 -0.675 1.00 82.62 121 PRO A O 1
ATOM 924 N N . VAL A 1 122 ? -11.521 -9.235 -0.960 1.00 82.31 122 VAL A N 1
ATOM 925 C CA . VAL A 1 122 ? -11.671 -10.690 -0.777 1.00 82.31 122 VAL A CA 1
ATOM 926 C C . VAL A 1 122 ? -11.158 -11.439 -2.001 1.00 82.31 122 VAL A C 1
ATOM 928 O O . VAL A 1 122 ? -10.406 -12.402 -1.864 1.00 82.31 122 VAL A O 1
ATOM 931 N N . GLU A 1 123 ? -11.538 -10.998 -3.202 1.00 84.94 123 GLU A N 1
ATOM 932 C CA . GLU A 1 123 ? -11.030 -11.594 -4.444 1.00 84.94 123 GLU A CA 1
ATOM 933 C C . GLU A 1 123 ? -9.521 -11.369 -4.583 1.00 84.94 123 GLU A C 1
ATOM 935 O O . GLU A 1 123 ? -8.793 -12.283 -4.965 1.00 84.94 123 GLU A O 1
ATOM 940 N N . THR A 1 124 ? -9.049 -10.180 -4.198 1.00 90.69 124 THR A N 1
ATOM 941 C CA . THR A 1 124 ? -7.625 -9.823 -4.221 1.00 90.69 124 THR A CA 1
ATOM 942 C C . THR A 1 124 ? -6.808 -10.691 -3.261 1.00 90.69 124 THR A C 1
ATOM 944 O O . THR A 1 124 ? -5.746 -11.183 -3.630 1.00 90.69 124 THR A O 1
ATOM 947 N N . ASP A 1 125 ? -7.303 -10.928 -2.043 1.00 90.38 125 ASP A N 1
ATOM 948 C CA . ASP A 1 125 ? -6.655 -11.809 -1.063 1.00 90.38 125 ASP A CA 1
ATOM 949 C C . ASP A 1 125 ? -6.615 -13.273 -1.536 1.00 90.38 125 ASP A C 1
ATOM 951 O O . ASP A 1 125 ? -5.604 -13.956 -1.376 1.00 90.38 125 ASP A O 1
ATOM 955 N N . ALA A 1 126 ? -7.670 -13.740 -2.210 1.00 86.62 126 ALA A N 1
ATOM 956 C CA . ALA A 1 126 ? -7.684 -15.069 -2.816 1.00 86.62 126 ALA A CA 1
ATOM 957 C C . ALA A 1 126 ? -6.706 -15.195 -4.004 1.00 86.62 126 ALA A C 1
ATOM 959 O O . ALA A 1 126 ? -6.110 -16.260 -4.195 1.00 86.62 126 ALA A O 1
ATOM 960 N N . ASP A 1 127 ? -6.537 -14.139 -4.811 1.00 91.56 127 ASP A N 1
ATOM 961 C CA . ASP A 1 127 ? -5.522 -14.093 -5.875 1.00 91.56 127 ASP A CA 1
ATOM 962 C C . ASP A 1 127 ? -4.102 -14.095 -5.306 1.00 91.56 127 ASP A C 1
ATOM 964 O O . ASP A 1 127 ? -3.229 -14.795 -5.823 1.00 91.56 127 ASP A O 1
ATOM 968 N N . LEU A 1 128 ? -3.887 -13.384 -4.199 1.00 93.94 128 LEU A N 1
ATOM 969 C CA . LEU A 1 128 ? -2.608 -13.352 -3.503 1.00 93.94 128 LEU A CA 1
ATOM 970 C C . LEU A 1 128 ? -2.224 -14.727 -2.953 1.00 93.94 128 LEU A C 1
ATOM 972 O O . LEU A 1 128 ? -1.098 -15.177 -3.177 1.00 93.94 128 LEU A O 1
ATOM 976 N N . ASP A 1 129 ? -3.149 -15.419 -2.281 1.00 92.25 129 ASP A N 1
ATOM 977 C CA . ASP A 1 129 ? -2.916 -16.780 -1.785 1.00 92.25 129 ASP A CA 1
ATOM 978 C C . ASP A 1 129 ? -2.583 -17.744 -2.941 1.00 92.25 129 ASP A C 1
ATOM 980 O O . ASP A 1 129 ? -1.682 -18.582 -2.820 1.00 92.25 129 ASP A O 1
ATOM 984 N N . ARG A 1 130 ? -3.261 -17.602 -4.092 1.00 92.06 130 ARG A N 1
ATOM 985 C CA . ARG A 1 130 ? -2.972 -18.393 -5.300 1.00 92.06 130 ARG A CA 1
ATOM 986 C C . ARG A 1 130 ? -1.583 -18.083 -5.856 1.00 92.06 130 ARG A C 1
ATOM 988 O O . ARG A 1 130 ? -0.794 -19.005 -6.049 1.00 92.06 130 ARG A O 1
ATOM 995 N N . THR A 1 131 ? -1.266 -16.802 -6.029 1.00 91.62 131 THR A N 1
ATOM 996 C CA . THR A 1 131 ? 0.035 -16.326 -6.513 1.00 91.62 131 THR A CA 1
ATOM 997 C C . THR A 1 131 ? 1.167 -16.855 -5.635 1.00 91.62 131 THR A C 1
ATOM 999 O O . THR A 1 131 ? 2.175 -17.348 -6.146 1.00 91.62 131 THR A O 1
ATOM 1002 N N . TRP A 1 132 ? 0.988 -16.808 -4.311 1.00 90.38 132 TRP A N 1
ATOM 1003 C CA . TRP A 1 132 ? 1.955 -17.333 -3.351 1.00 90.38 132 TRP A CA 1
ATOM 1004 C C . TRP A 1 132 ? 2.161 -18.841 -3.511 1.00 90.38 132 TRP A C 1
ATOM 1006 O O . TRP A 1 132 ? 3.298 -19.312 -3.493 1.00 90.38 132 TRP A O 1
ATOM 1016 N N . ALA A 1 133 ? 1.079 -19.608 -3.666 1.00 91.19 133 ALA A N 1
ATOM 1017 C CA . ALA A 1 133 ? 1.152 -21.055 -3.843 1.00 91.19 133 ALA A CA 1
ATOM 1018 C C . ALA A 1 133 ? 1.858 -21.438 -5.155 1.00 91.19 133 ALA A C 1
ATOM 1020 O O . ALA A 1 133 ? 2.764 -22.277 -5.140 1.00 91.19 133 ALA A O 1
ATOM 1021 N N . GLU A 1 134 ? 1.482 -20.792 -6.261 1.00 90.00 134 GLU A N 1
ATOM 1022 C CA . GLU A 1 134 ? 2.007 -21.044 -7.610 1.00 90.00 134 GLU A CA 1
ATOM 1023 C C . GLU A 1 134 ? 3.497 -20.718 -7.748 1.00 90.00 134 GLU A C 1
ATOM 1025 O O . GLU A 1 134 ? 4.193 -21.386 -8.508 1.00 90.00 134 GLU A O 1
ATOM 1030 N N . HIS A 1 135 ? 3.995 -19.737 -6.991 1.00 89.69 135 HIS A N 1
ATOM 1031 C CA . HIS A 1 135 ? 5.381 -19.261 -7.077 1.00 89.69 135 HIS A CA 1
ATOM 1032 C C . HIS A 1 135 ? 6.226 -19.620 -5.846 1.00 89.69 135 HIS A C 1
ATOM 1034 O O . HIS A 1 135 ? 7.319 -19.079 -5.652 1.00 89.69 135 HIS A O 1
ATOM 1040 N N . SER A 1 136 ? 5.733 -20.521 -4.993 1.00 88.38 136 SER A N 1
ATOM 1041 C CA . SER A 1 136 ? 6.389 -20.895 -3.734 1.00 88.38 136 SER A CA 1
ATOM 1042 C C . SER A 1 136 ? 7.802 -21.466 -3.915 1.00 88.38 136 SER A C 1
ATOM 1044 O O . SER A 1 136 ? 8.653 -21.271 -3.050 1.00 88.38 136 SER A O 1
ATOM 1046 N N . ASP A 1 137 ? 8.083 -22.105 -5.050 1.00 88.69 137 ASP A N 1
ATOM 1047 C CA . ASP A 1 137 ? 9.395 -22.630 -5.443 1.00 88.69 137 ASP A CA 1
ATOM 1048 C C . ASP A 1 137 ? 10.400 -21.532 -5.837 1.00 88.69 137 ASP A C 1
ATOM 1050 O O . ASP A 1 137 ? 11.612 -21.717 -5.708 1.00 88.69 137 ASP A O 1
ATOM 1054 N N . ARG A 1 138 ? 9.903 -20.377 -6.296 1.00 85.69 138 ARG A N 1
ATOM 1055 C CA . ARG A 1 138 ? 10.698 -19.213 -6.724 1.00 85.69 138 ARG A CA 1
ATOM 1056 C C . ARG A 1 138 ? 10.867 -18.164 -5.620 1.00 85.69 138 ARG A C 1
ATOM 1058 O O . ARG A 1 138 ? 11.676 -17.246 -5.768 1.00 85.69 138 ARG A O 1
ATOM 1065 N N . LEU A 1 139 ? 10.116 -18.270 -4.523 1.00 86.88 139 LEU A N 1
ATOM 1066 C CA . LEU A 1 139 ? 10.156 -17.325 -3.407 1.00 86.88 139 LEU A CA 1
ATOM 1067 C C . LEU A 1 139 ? 11.361 -17.572 -2.492 1.00 86.88 139 LEU A C 1
ATOM 1069 O O . LEU A 1 139 ? 11.412 -18.529 -1.724 1.00 86.88 139 LEU A O 1
ATOM 1073 N N . ILE A 1 140 ? 12.324 -16.650 -2.539 1.00 88.81 140 ILE A N 1
ATOM 1074 C CA . ILE A 1 140 ? 13.511 -16.665 -1.678 1.00 88.81 140 ILE A CA 1
ATOM 1075 C C . ILE A 1 140 ? 13.247 -15.822 -0.425 1.00 88.81 140 ILE A C 1
ATOM 1077 O O . ILE A 1 140 ? 12.748 -14.696 -0.517 1.00 88.81 140 ILE A O 1
ATOM 1081 N N . GLU A 1 141 ? 13.622 -16.341 0.743 1.00 87.81 141 GLU A N 1
ATOM 1082 C CA . GLU A 1 141 ? 13.523 -15.614 2.010 1.00 87.81 141 GLU A CA 1
ATOM 1083 C C . GLU A 1 141 ? 14.344 -14.311 1.979 1.00 87.81 141 GLU A C 1
ATOM 1085 O O . GLU A 1 141 ? 15.497 -14.286 1.553 1.00 87.81 141 GLU A O 1
ATOM 1090 N N . GLY A 1 142 ? 13.733 -13.206 2.401 1.00 84.50 142 GLY A N 1
ATOM 1091 C CA . GLY A 1 142 ? 14.315 -11.866 2.382 1.00 84.50 142 GLY A CA 1
ATOM 1092 C C . GLY A 1 142 ? 14.369 -11.198 1.003 1.00 84.50 142 GLY A C 1
ATOM 1093 O O . GLY A 1 142 ? 14.820 -10.056 0.918 1.00 84.50 142 GLY A O 1
ATOM 1094 N N . SER A 1 143 ? 13.906 -11.860 -0.062 1.00 88.94 143 SER A N 1
ATOM 1095 C CA . SER A 1 143 ? 13.847 -11.266 -1.403 1.00 88.94 143 SER A CA 1
ATOM 1096 C C . SER A 1 143 ? 12.801 -10.157 -1.509 1.00 88.94 143 SER A C 1
ATOM 1098 O O . SER A 1 143 ? 11.823 -10.115 -0.760 1.00 88.94 143 SER A O 1
ATOM 1100 N N . THR A 1 144 ? 12.963 -9.285 -2.504 1.00 90.00 144 THR A N 1
ATOM 1101 C CA . THR A 1 144 ? 11.984 -8.235 -2.818 1.00 90.00 144 THR A CA 1
ATOM 1102 C C . THR A 1 144 ? 10.596 -8.816 -3.067 1.00 90.00 144 THR A C 1
ATOM 1104 O O . THR A 1 144 ? 9.624 -8.292 -2.536 1.00 90.00 144 THR A O 1
ATOM 1107 N N . ALA A 1 145 ? 10.507 -9.932 -3.799 1.00 91.12 145 ALA A N 1
ATOM 1108 C CA . ALA A 1 145 ? 9.247 -10.617 -4.079 1.00 91.12 145 ALA A CA 1
ATOM 1109 C C . ALA A 1 145 ? 8.527 -11.045 -2.793 1.00 91.12 145 ALA A C 1
ATOM 1111 O O . ALA A 1 145 ? 7.362 -10.706 -2.600 1.00 91.12 145 ALA A O 1
ATOM 1112 N N . GLN A 1 146 ? 9.236 -11.719 -1.878 1.00 91.44 146 GLN A N 1
ATOM 1113 C CA . GLN A 1 146 ? 8.650 -12.131 -0.602 1.00 91.44 146 GLN A CA 1
ATOM 1114 C C . GLN A 1 146 ? 8.158 -10.918 0.195 1.00 91.44 146 GLN A C 1
ATOM 1116 O O . GLN A 1 146 ? 7.081 -10.962 0.781 1.00 91.44 146 GLN A O 1
ATOM 1121 N N . LEU A 1 147 ? 8.926 -9.828 0.217 1.00 91.00 147 LEU A N 1
ATOM 1122 C CA . LEU A 1 147 ? 8.598 -8.649 1.014 1.00 91.00 147 LEU A CA 1
ATOM 1123 C C . LEU A 1 147 ? 7.397 -7.876 0.469 1.00 91.00 147 LEU A C 1
ATOM 1125 O O . LEU A 1 147 ? 6.562 -7.457 1.269 1.00 91.00 147 LEU A O 1
ATOM 1129 N N . LEU A 1 148 ? 7.289 -7.734 -0.856 1.00 92.00 148 LEU A N 1
ATOM 1130 C CA . LEU A 1 148 ? 6.125 -7.129 -1.504 1.00 92.00 148 LEU A CA 1
ATOM 1131 C C . LEU A 1 148 ? 4.858 -7.927 -1.176 1.00 92.00 148 LEU A C 1
ATOM 1133 O O . LEU A 1 148 ? 3.938 -7.378 -0.572 1.00 92.00 148 LEU A O 1
ATOM 1137 N N . LEU A 1 149 ? 4.864 -9.240 -1.430 1.00 93.50 149 LEU A N 1
ATOM 1138 C CA . LEU A 1 149 ? 3.704 -10.097 -1.157 1.00 93.50 149 LEU A CA 1
ATOM 1139 C C . LEU A 1 149 ? 3.370 -10.180 0.338 1.00 93.50 149 LEU A C 1
ATOM 1141 O O . LEU A 1 149 ? 2.202 -10.232 0.704 1.00 93.50 149 LEU A O 1
ATOM 1145 N N . THR A 1 150 ? 4.374 -10.153 1.222 1.00 94.75 150 THR A N 1
ATOM 1146 C CA . THR A 1 150 ? 4.147 -10.108 2.679 1.00 94.75 150 THR A CA 1
ATOM 1147 C C . THR A 1 150 ? 3.458 -8.806 3.085 1.00 94.75 150 THR A C 1
ATOM 1149 O O . THR A 1 150 ? 2.560 -8.828 3.925 1.00 94.75 150 THR A O 1
ATOM 1152 N N . SER A 1 151 ? 3.864 -7.670 2.505 1.00 93.75 151 SER A N 1
ATOM 1153 C CA . SER A 1 151 ? 3.214 -6.383 2.775 1.00 93.75 151 SER A CA 1
ATOM 1154 C C . SER A 1 151 ? 1.787 -6.330 2.227 1.00 93.75 151 SER A C 1
ATOM 1156 O O . SER A 1 151 ? 0.890 -5.871 2.931 1.00 93.75 151 SER A O 1
ATOM 1158 N N . ASP A 1 152 ? 1.548 -6.887 1.037 1.00 95.31 152 ASP A N 1
ATOM 1159 C CA . ASP A 1 152 ? 0.210 -6.967 0.445 1.00 95.31 152 ASP A CA 1
ATOM 1160 C C . ASP A 1 152 ? -0.710 -7.871 1.273 1.00 95.31 152 ASP A C 1
ATOM 1162 O O . ASP A 1 152 ? -1.821 -7.467 1.607 1.00 95.31 152 ASP A O 1
ATOM 1166 N N . ALA A 1 153 ? -0.221 -9.044 1.695 1.00 95.44 153 ALA A N 1
ATOM 1167 C CA . ALA A 1 153 ? -0.954 -9.974 2.558 1.00 95.44 153 ALA A CA 1
ATOM 1168 C C . ALA A 1 153 ? -1.333 -9.332 3.892 1.00 95.44 153 ALA A C 1
ATOM 1170 O O . ALA A 1 153 ? -2.448 -9.505 4.380 1.00 95.44 153 ALA A O 1
ATOM 1171 N N . ALA A 1 154 ? -0.402 -8.594 4.499 1.00 94.19 154 ALA A N 1
ATOM 1172 C CA . ALA A 1 154 ? -0.659 -7.907 5.752 1.00 94.19 154 ALA A CA 1
ATOM 1173 C C . ALA A 1 154 ? -1.706 -6.800 5.583 1.00 94.19 154 ALA A C 1
ATOM 1175 O O . ALA A 1 154 ? -2.646 -6.734 6.372 1.00 94.19 154 ALA A O 1
ATOM 1176 N N . ASP A 1 155 ? -1.576 -5.959 4.555 1.00 92.44 155 ASP A N 1
ATOM 1177 C CA . ASP A 1 155 ? -2.503 -4.853 4.322 1.00 92.44 155 ASP A CA 1
ATOM 1178 C C . ASP A 1 155 ? -3.910 -5.336 3.924 1.00 92.44 155 ASP A C 1
ATOM 1180 O O . ASP A 1 155 ? -4.898 -4.789 4.419 1.00 92.44 155 ASP A O 1
ATOM 1184 N N . LEU A 1 156 ? -4.024 -6.388 3.107 1.00 90.81 156 LEU A N 1
ATOM 1185 C CA . LEU A 1 156 ? -5.308 -7.023 2.788 1.00 90.81 156 LEU A CA 1
ATOM 1186 C C . LEU A 1 156 ? -5.937 -7.657 4.030 1.00 90.81 156 LEU A C 1
ATOM 1188 O O . LEU A 1 156 ? -7.108 -7.411 4.310 1.00 90.81 156 LEU A O 1
ATOM 1192 N N . ALA A 1 157 ? -5.161 -8.391 4.833 1.00 88.31 157 ALA A N 1
ATOM 1193 C CA . ALA A 1 157 ? -5.650 -8.951 6.090 1.00 88.31 157 ALA A CA 1
ATOM 1194 C C . ALA A 1 157 ? -6.145 -7.854 7.049 1.00 88.31 157 ALA A C 1
ATOM 1196 O O . ALA A 1 157 ? -7.201 -8.011 7.657 1.00 88.31 157 ALA A O 1
ATOM 1197 N N . ILE A 1 158 ? -5.439 -6.722 7.150 1.00 86.12 158 ILE A N 1
ATOM 1198 C CA . ILE A 1 158 ? -5.872 -5.556 7.936 1.00 86.12 158 ILE A CA 1
ATOM 1199 C C . ILE A 1 158 ? -7.220 -5.025 7.429 1.00 86.12 158 ILE A C 1
ATOM 1201 O O . ILE A 1 158 ? -8.140 -4.828 8.222 1.00 86.12 158 ILE A O 1
ATOM 1205 N N . ILE A 1 159 ? -7.351 -4.813 6.118 1.00 80.94 159 ILE A N 1
ATOM 1206 C CA . ILE A 1 159 ? -8.575 -4.288 5.491 1.00 80.94 159 ILE A CA 1
ATOM 1207 C C . ILE A 1 159 ? -9.757 -5.247 5.660 1.00 80.94 159 ILE A C 1
ATOM 1209 O O . ILE A 1 159 ? -10.884 -4.804 5.866 1.00 80.94 159 ILE A O 1
ATOM 1213 N N . LEU A 1 160 ? -9.499 -6.553 5.645 1.00 79.62 160 LEU A N 1
ATOM 1214 C CA . LEU A 1 160 ? -10.490 -7.601 5.879 1.00 79.62 160 LEU A CA 1
ATOM 1215 C C . LEU A 1 160 ? -10.792 -7.835 7.373 1.00 79.62 160 LEU A C 1
ATOM 1217 O O . LEU A 1 160 ? -11.583 -8.718 7.702 1.00 79.62 160 LEU A O 1
ATOM 1221 N N . GLY A 1 161 ? -10.169 -7.083 8.289 1.00 73.69 161 GLY A N 1
ATOM 1222 C CA . GLY A 1 161 ? -10.353 -7.228 9.739 1.00 73.69 161 GLY A CA 1
ATOM 1223 C C . GLY A 1 161 ? -9.666 -8.457 10.350 1.00 73.69 161 GLY A C 1
ATOM 1224 O O . GLY A 1 161 ? -9.906 -8.805 11.502 1.00 73.69 161 GLY A O 1
ATOM 1225 N N . GLN A 1 162 ? -8.787 -9.124 9.605 1.00 80.31 162 GLN A N 1
ATOM 1226 C CA . GLN A 1 162 ? -8.070 -10.334 10.006 1.00 80.31 162 GLN A CA 1
ATOM 1227 C C . GLN A 1 162 ? -6.759 -9.992 10.737 1.00 80.31 162 GLN A C 1
ATOM 1229 O O . GLN A 1 162 ? -5.670 -10.392 10.318 1.00 80.31 162 GLN A O 1
ATOM 1234 N N . LEU A 1 163 ? -6.848 -9.245 11.842 1.00 81.56 163 LEU A N 1
ATOM 1235 C CA . LEU A 1 163 ? -5.677 -8.674 12.526 1.00 81.56 163 LEU A CA 1
ATOM 1236 C C . LEU A 1 163 ? -4.660 -9.735 12.979 1.00 81.56 163 LEU A C 1
ATOM 1238 O O . LEU A 1 163 ? -3.462 -9.541 12.802 1.00 81.56 163 LEU A O 1
ATOM 1242 N N . SER A 1 164 ? -5.116 -10.893 13.472 1.00 80.38 164 SER A N 1
ATOM 1243 C CA . SER A 1 164 ? -4.223 -11.996 13.865 1.00 80.38 164 SER A CA 1
ATOM 1244 C C . SER A 1 164 ? -3.487 -12.623 12.677 1.00 80.38 164 SER A C 1
ATOM 1246 O O . SER A 1 164 ? -2.336 -13.040 12.812 1.00 80.38 164 SER A O 1
ATOM 1248 N N . ARG A 1 165 ? -4.118 -12.679 11.492 1.00 86.88 165 ARG A N 1
ATOM 1249 C CA . ARG A 1 165 ? -3.438 -13.121 10.264 1.00 86.88 165 ARG A CA 1
ATOM 1250 C C . ARG A 1 165 ? -2.404 -12.084 9.848 1.00 86.88 165 ARG A C 1
ATOM 1252 O O . ARG A 1 165 ? -1.278 -12.467 9.558 1.00 86.88 165 ARG A O 1
ATOM 1259 N N . ALA A 1 166 ? -2.755 -10.797 9.877 1.00 88.50 166 ALA A N 1
ATOM 1260 C CA . ALA A 1 166 ? -1.816 -9.717 9.583 1.00 88.50 166 ALA A CA 1
ATOM 1261 C C . ALA A 1 166 ? -0.592 -9.761 10.514 1.00 88.50 166 ALA A C 1
ATOM 1263 O O . ALA A 1 166 ? 0.542 -9.700 10.042 1.00 88.50 166 ALA A O 1
ATOM 1264 N N . GLU A 1 167 ? -0.806 -9.943 11.819 1.00 87.50 167 GLU A N 1
ATOM 1265 C CA . GLU A 1 167 ? 0.262 -10.096 12.809 1.00 87.50 167 GLU A CA 1
ATOM 1266 C C . GLU A 1 167 ? 1.146 -11.309 12.496 1.00 87.50 167 GLU A C 1
ATOM 1268 O O . GLU A 1 167 ? 2.350 -11.149 12.304 1.00 87.50 167 GLU A O 1
ATOM 1273 N N . SER A 1 168 ? 0.555 -12.497 12.316 1.00 89.00 168 SER A N 1
ATOM 1274 C CA . SER A 1 168 ? 1.304 -13.719 11.989 1.00 89.00 168 SER A CA 1
ATOM 1275 C C . SER A 1 168 ? 2.107 -13.598 10.688 1.00 89.00 168 SER A C 1
ATOM 1277 O O . SER A 1 168 ? 3.236 -14.087 10.604 1.00 89.00 168 SER A O 1
ATOM 1279 N N . THR A 1 169 ? 1.549 -12.942 9.669 1.00 92.19 169 THR A N 1
ATOM 1280 C CA . THR A 1 169 ? 2.233 -12.656 8.401 1.00 92.19 169 THR A CA 1
ATOM 1281 C C . THR A 1 169 ? 3.449 -11.757 8.624 1.00 92.19 169 THR A C 1
ATOM 1283 O O . THR A 1 169 ? 4.533 -12.035 8.112 1.00 92.19 169 THR A O 1
ATOM 1286 N N . LEU A 1 170 ? 3.303 -10.703 9.431 1.00 91.31 170 LEU A N 1
ATOM 1287 C CA . LEU A 1 170 ? 4.367 -9.733 9.693 1.00 91.31 170 LEU A CA 1
ATOM 1288 C C . LEU A 1 170 ? 5.438 -10.244 10.665 1.00 91.31 170 LEU A C 1
ATOM 1290 O O . LEU A 1 170 ? 6.588 -9.809 10.569 1.00 91.31 170 LEU A O 1
ATOM 1294 N N . GLU A 1 171 ? 5.101 -11.136 11.596 1.00 87.06 171 GLU A N 1
ATOM 1295 C CA . GLU A 1 171 ? 6.048 -11.769 12.527 1.00 87.06 171 GLU A CA 1
ATOM 1296 C C . GLU A 1 171 ? 7.026 -12.703 11.816 1.00 87.06 171 GLU A C 1
ATOM 1298 O O . GLU A 1 171 ? 8.204 -12.753 12.166 1.00 87.06 171 GLU A O 1
ATOM 1303 N N . LYS A 1 172 ? 6.551 -13.406 10.783 1.00 79.81 172 LYS A N 1
ATOM 1304 C CA . LYS A 1 172 ? 7.364 -14.332 9.983 1.00 79.81 172 LYS A CA 1
ATOM 1305 C C . LYS A 1 172 ? 8.395 -13.629 9.105 1.00 79.81 172 LYS A C 1
ATOM 1307 O O . LYS A 1 172 ? 9.275 -14.298 8.578 1.00 79.81 172 LYS A O 1
ATOM 1312 N N . SER A 1 173 ? 8.301 -12.309 8.936 1.00 79.69 173 SER A N 1
ATOM 1313 C CA . SER A 1 173 ? 9.255 -11.555 8.127 1.00 79.69 173 SER A CA 1
ATOM 1314 C C . SER A 1 173 ? 10.533 -11.247 8.923 1.00 79.69 173 SER A C 1
ATOM 1316 O O . SER A 1 173 ? 10.485 -10.455 9.876 1.00 79.69 173 SER A O 1
ATOM 1318 N N . PRO A 1 174 ? 11.693 -11.822 8.546 1.00 67.06 174 PRO A N 1
ATOM 1319 C CA . PRO A 1 174 ? 12.959 -11.591 9.245 1.00 67.06 174 PRO A CA 1
ATOM 1320 C C . PRO A 1 174 ? 13.544 -10.206 8.928 1.00 67.06 174 PRO A C 1
ATOM 1322 O O . PRO A 1 174 ? 14.343 -9.659 9.695 1.00 67.06 174 PRO A O 1
ATOM 1325 N N . THR A 1 175 ? 13.148 -9.624 7.794 1.00 68.88 175 THR A N 1
ATOM 1326 C CA . THR A 1 175 ? 13.737 -8.402 7.256 1.00 68.88 175 THR A CA 1
ATOM 1327 C C . THR A 1 175 ? 13.034 -7.171 7.802 1.00 68.88 175 THR A C 1
ATOM 1329 O O . THR A 1 175 ? 11.817 -7.010 7.716 1.00 68.88 175 THR A O 1
ATOM 1332 N N . ARG A 1 176 ? 13.828 -6.237 8.327 1.00 76.75 176 ARG A N 1
ATOM 1333 C CA . ARG A 1 176 ? 13.337 -4.934 8.776 1.00 76.75 176 ARG A CA 1
ATOM 1334 C C . ARG A 1 176 ? 13.526 -3.894 7.669 1.00 76.75 176 ARG A C 1
ATOM 1336 O O . ARG A 1 176 ? 14.608 -3.327 7.548 1.00 76.75 176 ARG A O 1
ATOM 1343 N N . ASN A 1 177 ? 12.473 -3.639 6.897 1.00 83.94 177 ASN A N 1
ATOM 1344 C CA . ASN A 1 177 ? 12.407 -2.594 5.865 1.00 83.94 177 ASN A CA 1
ATOM 1345 C C . ASN A 1 177 ? 11.187 -1.677 6.082 1.00 83.94 177 ASN A C 1
ATOM 1347 O O . ASN A 1 177 ? 10.388 -1.906 6.998 1.00 83.94 177 ASN A O 1
ATOM 1351 N N . THR A 1 178 ? 11.036 -0.633 5.264 1.00 87.69 178 THR A N 1
ATOM 1352 C CA . THR A 1 178 ? 9.902 0.289 5.399 1.00 87.69 178 THR A CA 1
ATOM 1353 C C . THR A 1 178 ? 8.565 -0.334 5.006 1.00 87.69 178 THR A C 1
ATOM 1355 O O . THR A 1 178 ? 7.592 -0.032 5.681 1.00 87.69 178 THR A O 1
ATOM 1358 N N . TRP A 1 179 ? 8.479 -1.236 4.022 1.00 88.00 179 TRP A N 1
ATOM 1359 C CA . TRP A 1 179 ? 7.206 -1.882 3.645 1.00 88.00 179 TRP A CA 1
ATOM 1360 C C . TRP A 1 179 ? 6.586 -2.685 4.802 1.00 88.00 179 TRP A C 1
ATOM 1362 O O . TRP A 1 179 ? 5.401 -2.547 5.119 1.00 88.00 179 TRP A O 1
ATOM 1372 N N . ILE A 1 180 ? 7.411 -3.457 5.511 1.00 91.12 180 ILE A N 1
ATOM 1373 C CA . ILE A 1 180 ? 7.005 -4.201 6.707 1.00 91.12 180 ILE A CA 1
ATOM 1374 C C . ILE A 1 180 ? 6.724 -3.243 7.871 1.00 91.12 180 ILE A C 1
ATOM 1376 O O . ILE A 1 180 ? 5.749 -3.431 8.597 1.00 91.12 180 ILE A O 1
ATOM 1380 N N . ALA A 1 181 ? 7.533 -2.191 8.052 1.00 92.25 181 ALA A N 1
ATOM 1381 C CA . ALA A 1 181 ? 7.301 -1.199 9.105 1.00 92.25 181 ALA A CA 1
ATOM 1382 C C . ALA A 1 181 ? 5.981 -0.431 8.912 1.00 92.25 181 ALA A C 1
ATOM 1384 O O . ALA A 1 181 ? 5.275 -0.199 9.890 1.00 92.25 181 ALA A O 1
ATOM 1385 N N . VAL A 1 182 ? 5.629 -0.081 7.671 1.00 93.31 182 VAL A N 1
ATOM 1386 C CA . VAL A 1 182 ? 4.350 0.548 7.304 1.00 93.31 182 VAL A CA 1
ATOM 1387 C C . VAL A 1 182 ? 3.189 -0.362 7.683 1.00 93.31 182 VAL A C 1
ATOM 1389 O O . VAL A 1 182 ? 2.290 0.071 8.402 1.00 93.31 182 VAL A O 1
ATOM 1392 N N . SER A 1 183 ? 3.250 -1.632 7.282 1.00 93.56 183 SER A N 1
ATOM 1393 C CA . SER A 1 183 ? 2.202 -2.616 7.578 1.00 93.56 183 SER A CA 1
ATOM 1394 C C . SER A 1 183 ? 2.042 -2.838 9.092 1.00 93.56 183 SER A C 1
ATOM 1396 O O . SER A 1 183 ? 0.928 -2.827 9.610 1.00 93.56 183 SER A O 1
ATOM 1398 N N . ARG A 1 184 ? 3.151 -2.935 9.846 1.00 93.38 184 ARG A N 1
ATOM 1399 C CA . ARG A 1 184 ? 3.139 -3.039 11.322 1.00 93.38 184 ARG A CA 1
ATOM 1400 C C . ARG A 1 184 ? 2.585 -1.787 11.999 1.00 93.38 184 ARG A C 1
ATOM 1402 O O . ARG A 1 184 ? 1.813 -1.892 12.949 1.00 93.38 184 ARG A O 1
ATOM 1409 N N . ALA A 1 185 ? 2.967 -0.604 11.523 1.00 93.56 185 ALA A N 1
ATOM 1410 C CA . ALA A 1 185 ? 2.459 0.659 12.042 1.00 93.56 185 ALA A CA 1
ATOM 1411 C C . ALA A 1 185 ? 0.952 0.798 11.799 1.00 93.56 185 ALA A C 1
ATOM 1413 O O . ALA A 1 185 ? 0.225 1.193 12.709 1.00 93.56 185 ALA A O 1
ATOM 1414 N N . ARG A 1 186 ? 0.479 0.423 10.604 1.00 93.19 186 ARG A N 1
ATOM 1415 C CA . ARG A 1 186 ? -0.943 0.416 10.248 1.00 93.19 186 ARG A CA 1
ATOM 1416 C C . ARG A 1 186 ? -1.729 -0.575 11.104 1.00 93.19 186 ARG A C 1
ATOM 1418 O O . ARG A 1 186 ? -2.730 -0.176 11.692 1.00 93.19 186 ARG A O 1
ATOM 1425 N N . LEU A 1 187 ? -1.241 -1.810 11.247 1.00 88.69 187 LEU A N 1
ATOM 1426 C CA . LEU A 1 187 ? -1.831 -2.824 12.127 1.00 88.69 187 LEU A CA 1
ATOM 1427 C C . LEU A 1 187 ? -1.960 -2.307 13.565 1.00 88.69 187 LEU A C 1
ATOM 1429 O O . LEU A 1 187 ? -3.037 -2.367 14.149 1.00 88.69 187 LEU A O 1
ATOM 1433 N N . ALA A 1 188 ? -0.882 -1.754 14.126 1.00 85.31 188 ALA A N 1
ATOM 1434 C CA . ALA A 1 188 ? -0.886 -1.245 15.492 1.00 85.31 188 ALA A CA 1
ATOM 1435 C C . ALA A 1 188 ? -1.820 -0.038 15.669 1.00 85.31 188 ALA A C 1
ATOM 1437 O O . ALA A 1 188 ? -2.502 0.058 16.686 1.00 85.31 188 ALA A O 1
ATOM 1438 N N . LEU A 1 189 ? -1.869 0.881 14.699 1.00 84.12 189 LEU A N 1
ATOM 1439 C CA . LEU A 1 189 ? -2.744 2.050 14.762 1.00 84.12 189 LEU A CA 1
ATOM 1440 C C . LEU A 1 189 ? -4.221 1.640 14.712 1.00 84.12 189 LEU A C 1
ATOM 1442 O O . LEU A 1 189 ? -5.000 2.083 15.551 1.00 84.12 189 LEU A O 1
ATOM 1446 N N . LEU A 1 190 ? -4.587 0.772 13.765 1.00 81.12 190 LEU A N 1
ATOM 1447 C CA . LEU A 1 190 ? -5.964 0.303 13.591 1.00 81.12 190 LEU A CA 1
ATOM 1448 C C . LEU A 1 190 ? -6.401 -0.651 14.708 1.00 81.12 190 LEU A C 1
ATOM 1450 O O . LEU A 1 190 ? -7.553 -0.616 15.117 1.00 81.12 190 LEU A O 1
ATOM 1454 N N . GLY A 1 191 ? -5.471 -1.419 15.279 1.00 76.12 191 GLY A N 1
ATOM 1455 C CA . GLY A 1 191 ? -5.692 -2.222 16.482 1.00 76.12 191 GLY A CA 1
ATOM 1456 C C . GLY A 1 191 ? -5.710 -1.416 17.789 1.00 76.12 191 GLY A C 1
ATOM 1457 O O . GLY A 1 191 ? -5.494 -1.991 18.852 1.00 76.12 191 GLY A O 1
ATOM 1458 N N . GLY A 1 192 ? -5.869 -0.087 17.743 1.00 77.38 192 GLY A N 1
ATOM 1459 C CA . GLY A 1 192 ? -6.017 0.758 18.936 1.00 77.38 192 GLY A CA 1
ATOM 1460 C C . GLY A 1 192 ? -4.745 0.946 19.772 1.00 77.38 192 GLY A C 1
ATOM 1461 O O . GLY A 1 192 ? -4.814 1.363 20.929 1.00 77.38 192 GLY A O 1
ATOM 1462 N N . ASN A 1 193 ? -3.568 0.671 19.207 1.00 83.06 193 ASN A N 1
ATOM 1463 C CA . ASN A 1 193 ? -2.271 0.730 19.880 1.00 83.06 193 ASN A CA 1
ATOM 1464 C C . ASN A 1 193 ? -1.356 1.832 19.298 1.00 83.06 193 ASN A C 1
ATOM 1466 O O . ASN A 1 193 ? -0.247 1.541 18.830 1.00 83.06 193 ASN A O 1
ATOM 1470 N N . PRO A 1 194 ? -1.733 3.125 19.376 1.00 86.06 194 PRO A N 1
ATOM 1471 C CA . PRO A 1 194 ? -0.988 4.207 18.724 1.00 86.06 194 PRO A CA 1
ATOM 1472 C C . PRO A 1 194 ? 0.440 4.386 19.271 1.00 86.06 194 PRO A C 1
ATOM 1474 O O . PRO A 1 194 ? 1.339 4.819 18.556 1.00 86.06 194 PRO A O 1
ATOM 1477 N N . LYS A 1 195 ? 0.714 3.985 20.520 1.00 86.88 195 LYS A N 1
ATOM 1478 C CA . LYS A 1 195 ? 2.089 3.973 21.055 1.00 86.88 195 LYS A CA 1
ATOM 1479 C C . LYS A 1 195 ? 2.983 2.965 20.327 1.00 86.88 195 LYS A C 1
ATOM 1481 O O . LYS A 1 195 ? 4.117 3.299 20.000 1.00 86.88 195 LYS A O 1
ATOM 1486 N N . HIS A 1 196 ? 2.477 1.760 20.058 1.00 84.69 196 HIS A N 1
ATOM 1487 C CA . HIS A 1 196 ? 3.209 0.748 19.292 1.00 84.69 196 HIS A CA 1
ATOM 1488 C C . HIS A 1 196 ? 3.351 1.164 17.827 1.00 84.69 196 HIS A C 1
ATOM 1490 O O . HIS A 1 196 ? 4.435 1.022 17.264 1.00 84.69 196 HIS A O 1
ATOM 1496 N N . ALA A 1 197 ? 2.311 1.768 17.242 1.00 90.69 197 ALA A N 1
ATOM 1497 C CA . ALA A 1 197 ? 2.395 2.346 15.904 1.00 90.69 197 ALA A CA 1
ATOM 1498 C C . ALA A 1 197 ? 3.543 3.362 15.807 1.00 90.69 197 ALA A C 1
ATOM 1500 O O . ALA A 1 197 ? 4.382 3.260 14.913 1.00 90.69 197 ALA A O 1
ATOM 1501 N N . LEU A 1 198 ? 3.654 4.276 16.780 1.00 93.62 198 LEU A N 1
ATOM 1502 C CA . LEU A 1 198 ? 4.732 5.264 16.817 1.00 93.62 198 LEU A CA 1
ATOM 1503 C C . LEU A 1 198 ? 6.121 4.614 16.906 1.00 93.62 198 LEU A C 1
ATOM 1505 O O . LEU A 1 198 ? 7.051 5.094 16.262 1.00 93.62 198 LEU A O 1
ATOM 1509 N N . LEU A 1 199 ? 6.273 3.518 17.658 1.00 91.38 199 LEU A N 1
ATOM 1510 C CA . LEU A 1 199 ? 7.538 2.779 17.719 1.00 91.38 199 LEU A CA 1
ATOM 1511 C C . LEU A 1 199 ? 7.935 2.236 16.342 1.00 91.38 199 LEU A C 1
ATOM 1513 O O . LEU A 1 199 ? 9.049 2.503 15.894 1.00 91.38 199 LEU A O 1
ATOM 1517 N N . PHE A 1 200 ? 7.027 1.545 15.646 1.00 92.38 200 PHE A N 1
ATOM 1518 C CA . PHE A 1 200 ? 7.301 1.014 14.305 1.00 92.38 200 PHE A CA 1
ATOM 1519 C C . PHE A 1 200 ? 7.587 2.122 13.286 1.00 92.38 200 PHE A C 1
ATOM 1521 O O . PHE A 1 200 ? 8.479 1.977 12.447 1.00 92.38 200 PHE A O 1
ATOM 1528 N N . ILE A 1 201 ? 6.894 3.258 13.402 1.00 94.31 201 ILE A N 1
ATOM 1529 C CA . ILE A 1 201 ? 7.123 4.438 12.564 1.00 94.31 201 ILE A CA 1
ATOM 1530 C C . ILE A 1 201 ? 8.533 4.981 12.754 1.00 94.31 201 ILE A C 1
ATOM 1532 O O . ILE A 1 201 ? 9.257 5.168 11.777 1.00 94.31 201 ILE A O 1
ATOM 1536 N N . LEU A 1 202 ? 8.942 5.219 14.000 1.00 92.00 202 LEU A N 1
ATOM 1537 C CA . LEU A 1 202 ? 10.273 5.739 14.303 1.00 92.00 202 LEU A CA 1
ATOM 1538 C C . LEU A 1 202 ? 11.368 4.754 13.876 1.00 92.00 202 LEU A C 1
ATOM 1540 O O . LEU A 1 202 ? 12.396 5.170 13.341 1.00 92.00 202 LEU A O 1
ATOM 1544 N N . GLU A 1 203 ? 11.130 3.454 14.055 1.00 88.50 203 GLU A N 1
ATOM 1545 C CA . GLU A 1 203 ? 12.052 2.403 13.631 1.00 88.50 203 GLU A CA 1
ATOM 1546 C C . GLU A 1 203 ? 12.229 2.375 12.104 1.00 88.50 203 GLU A C 1
ATOM 1548 O O . GLU A 1 203 ? 13.351 2.257 11.610 1.00 88.50 203 GLU A O 1
ATOM 1553 N N . GLY A 1 204 ? 11.140 2.513 11.343 1.00 88.94 204 GLY A N 1
ATOM 1554 C CA . GLY A 1 204 ? 11.186 2.606 9.884 1.00 88.94 204 GLY A CA 1
ATOM 1555 C C . GLY A 1 204 ? 11.821 3.912 9.391 1.00 88.94 204 GLY A C 1
ATOM 1556 O O . GLY A 1 204 ? 12.618 3.904 8.452 1.00 88.94 204 GLY A O 1
ATOM 1557 N N . GLN A 1 205 ? 11.545 5.038 10.055 1.00 89.06 205 GLN A N 1
ATOM 1558 C CA . GLN A 1 205 ? 12.118 6.348 9.714 1.00 89.06 205 GLN A CA 1
ATOM 1559 C C . GLN A 1 205 ? 13.629 6.412 9.963 1.00 89.06 205 GLN A C 1
ATOM 1561 O O . GLN A 1 205 ? 14.366 6.998 9.167 1.00 89.06 205 GLN A O 1
ATOM 1566 N N . ALA A 1 206 ? 14.111 5.759 11.024 1.00 84.81 206 ALA A N 1
ATOM 1567 C CA . ALA A 1 206 ? 15.534 5.679 11.343 1.00 84.81 206 ALA A CA 1
ATOM 1568 C C . ALA A 1 206 ? 16.365 4.961 10.264 1.00 84.81 206 ALA A C 1
ATOM 1570 O O . ALA A 1 206 ? 17.572 5.186 10.182 1.00 84.81 206 ALA A O 1
ATOM 1571 N N . ARG A 1 207 ? 15.743 4.130 9.416 1.00 72.38 207 ARG A N 1
ATOM 1572 C CA . ARG A 1 207 ? 16.456 3.346 8.393 1.00 72.38 207 ARG A CA 1
ATOM 1573 C C . ARG A 1 207 ? 16.850 4.122 7.133 1.00 72.38 207 ARG A C 1
ATOM 1575 O O . ARG A 1 207 ? 17.741 3.668 6.436 1.00 72.38 207 ARG A O 1
ATOM 1582 N N . GLY A 1 208 ? 16.310 5.325 6.916 1.00 59.56 208 GLY A N 1
ATOM 1583 C CA . GLY A 1 208 ? 16.925 6.370 6.085 1.00 59.56 208 GLY A CA 1
ATOM 1584 C C . GLY A 1 208 ? 17.034 6.172 4.551 1.00 59.56 208 GLY A C 1
ATOM 1585 O O . GLY A 1 208 ? 17.586 5.216 4.032 1.00 59.56 208 GLY A O 1
ATOM 1586 N N . ARG A 1 209 ? 16.624 7.232 3.834 1.00 55.00 209 ARG A N 1
ATOM 1587 C CA . ARG A 1 209 ? 16.940 7.704 2.456 1.00 55.00 209 ARG A CA 1
ATOM 1588 C C . ARG A 1 209 ? 16.630 6.859 1.206 1.00 55.00 209 ARG A C 1
ATOM 1590 O O . ARG A 1 209 ? 16.347 7.502 0.197 1.00 55.00 209 ARG A O 1
ATOM 1597 N N . THR A 1 210 ? 16.677 5.529 1.208 1.00 56.06 210 THR A N 1
ATOM 1598 C CA . THR A 1 210 ? 16.575 4.744 -0.051 1.00 56.06 210 THR A CA 1
ATOM 1599 C C . THR A 1 210 ? 15.154 4.300 -0.412 1.00 56.06 210 THR A C 1
ATOM 1601 O O . THR A 1 210 ? 14.833 4.185 -1.587 1.00 56.06 210 THR A O 1
ATOM 1604 N N . GLU A 1 211 ? 14.269 4.140 0.572 1.00 69.88 211 GLU A N 1
ATOM 1605 C CA . GLU A 1 211 ? 12.896 3.642 0.387 1.00 69.88 211 GLU A CA 1
ATOM 1606 C C . GLU A 1 211 ? 11.872 4.788 0.533 1.00 69.88 211 GLU A C 1
ATOM 1608 O O . GLU A 1 211 ? 11.134 4.865 1.519 1.00 69.88 211 GLU A O 1
ATOM 1613 N N . ARG A 1 212 ? 11.864 5.764 -0.393 1.00 75.19 212 ARG A N 1
ATOM 1614 C CA . ARG A 1 212 ? 11.082 7.009 -0.196 1.00 75.19 212 ARG A CA 1
ATOM 1615 C C . ARG A 1 212 ? 9.571 6.783 -0.175 1.00 75.19 212 ARG A C 1
ATOM 1617 O O . ARG A 1 212 ? 8.889 7.539 0.517 1.00 75.19 212 ARG A O 1
ATOM 1624 N N . TYR A 1 213 ? 9.075 5.767 -0.884 1.00 79.50 213 TYR A N 1
ATOM 1625 C CA . TYR A 1 213 ? 7.669 5.365 -0.862 1.00 79.50 213 TYR A CA 1
ATOM 1626 C C . TYR A 1 213 ? 7.229 5.038 0.569 1.00 79.50 213 TYR A C 1
ATOM 1628 O O . TYR A 1 213 ? 6.368 5.716 1.125 1.00 79.50 213 TYR A O 1
ATOM 1636 N N . GLY A 1 214 ? 7.912 4.090 1.220 1.00 86.81 214 GLY A N 1
ATOM 1637 C CA . GLY A 1 214 ? 7.613 3.715 2.600 1.00 86.81 214 GLY A CA 1
ATOM 1638 C C . GLY A 1 214 ? 7.825 4.864 3.590 1.00 86.81 214 GLY A C 1
ATOM 1639 O O . GLY A 1 214 ? 7.074 4.994 4.549 1.00 86.81 214 GLY A O 1
ATOM 1640 N N . GLN A 1 215 ? 8.783 5.767 3.349 1.00 89.56 215 GLN A N 1
ATOM 1641 C CA . GLN A 1 215 ? 8.952 6.961 4.192 1.00 89.56 215 GLN A CA 1
ATOM 1642 C C . GLN A 1 215 ? 7.754 7.921 4.124 1.00 89.56 215 GLN A C 1
ATOM 1644 O O . GLN A 1 215 ? 7.418 8.528 5.142 1.00 89.56 215 GLN A O 1
ATOM 1649 N N . LEU A 1 216 ? 7.111 8.063 2.958 1.00 92.12 216 LEU A N 1
ATOM 1650 C CA . LEU A 1 216 ? 5.888 8.857 2.835 1.00 92.12 216 LEU A CA 1
ATOM 1651 C C . LEU A 1 216 ? 4.727 8.200 3.592 1.00 92.12 216 LEU A C 1
ATOM 1653 O O . LEU A 1 216 ? 4.082 8.877 4.389 1.00 92.12 216 LEU A O 1
ATOM 1657 N N . ASP A 1 217 ? 4.515 6.891 3.420 1.00 92.25 217 ASP A N 1
ATOM 1658 C CA . ASP A 1 217 ? 3.516 6.134 4.192 1.00 92.25 217 ASP A CA 1
ATOM 1659 C C . ASP A 1 217 ? 3.721 6.293 5.704 1.00 92.25 217 ASP A C 1
ATOM 1661 O O . ASP A 1 217 ? 2.787 6.617 6.437 1.00 92.25 217 ASP A O 1
ATOM 1665 N N . LEU A 1 218 ? 4.959 6.144 6.184 1.00 94.50 218 LEU A N 1
ATOM 1666 C CA . LEU A 1 218 ? 5.283 6.334 7.598 1.00 94.50 218 LEU A CA 1
ATOM 1667 C C . LEU A 1 218 ? 5.032 7.773 8.068 1.00 94.50 218 LEU A C 1
ATOM 1669 O O . LEU A 1 218 ? 4.639 7.970 9.214 1.00 94.50 218 LEU A O 1
ATOM 1673 N N . ALA A 1 219 ? 5.249 8.786 7.223 1.00 95.00 219 ALA A N 1
ATOM 1674 C CA . ALA A 1 219 ? 4.950 10.178 7.562 1.00 95.00 219 ALA A CA 1
ATOM 1675 C C . ALA A 1 219 ? 3.438 10.432 7.685 1.00 95.00 219 ALA A C 1
ATOM 1677 O O . ALA A 1 219 ? 3.010 11.116 8.616 1.00 95.00 219 ALA A O 1
ATOM 1678 N N . VAL A 1 220 ? 2.635 9.841 6.796 1.00 95.31 220 VAL A N 1
ATOM 1679 C CA . VAL A 1 220 ? 1.166 9.891 6.852 1.00 95.31 220 VAL A CA 1
ATOM 1680 C C . VAL A 1 220 ? 0.646 9.173 8.100 1.00 95.31 220 VAL A C 1
ATOM 1682 O O . VAL A 1 220 ? -0.097 9.760 8.888 1.00 95.31 220 VAL A O 1
ATOM 1685 N N . LEU A 1 221 ? 1.103 7.940 8.343 1.00 95.94 221 LEU A N 1
ATOM 1686 C CA . LEU A 1 221 ? 0.747 7.170 9.539 1.00 95.94 221 LEU A CA 1
ATOM 1687 C C . LEU A 1 221 ? 1.185 7.872 10.826 1.00 95.94 221 LEU A C 1
ATOM 1689 O O . LEU A 1 221 ? 0.504 7.760 11.845 1.00 95.94 221 LEU A O 1
ATOM 1693 N N . ARG A 1 222 ? 2.286 8.631 10.798 1.00 97.69 222 ARG A N 1
ATOM 1694 C CA . ARG A 1 222 ? 2.737 9.423 11.945 1.00 97.69 222 ARG A CA 1
ATOM 1695 C C . ARG A 1 222 ? 1.754 10.521 12.316 1.00 97.69 222 ARG A C 1
ATOM 1697 O O . ARG A 1 222 ? 1.449 10.645 13.497 1.00 97.69 222 ARG A O 1
ATOM 1704 N N . ALA A 1 223 ? 1.240 11.265 11.339 1.00 97.50 223 ALA A N 1
ATOM 1705 C CA . ALA A 1 223 ? 0.232 12.291 11.594 1.00 97.50 223 ALA A CA 1
ATOM 1706 C C . ALA A 1 223 ? -1.027 11.688 12.236 1.00 97.50 223 ALA A C 1
ATOM 1708 O O . ALA A 1 223 ? -1.486 12.169 13.270 1.00 97.50 223 ALA A O 1
ATOM 1709 N N . ALA A 1 224 ? -1.523 10.578 11.682 1.00 95.75 224 ALA A N 1
ATOM 1710 C CA . ALA A 1 224 ? -2.663 9.849 12.234 1.00 95.75 224 ALA A CA 1
ATOM 1711 C C . ALA A 1 224 ? -2.391 9.299 13.648 1.00 95.75 224 ALA A C 1
ATOM 1713 O O . ALA A 1 224 ? -3.245 9.365 14.529 1.00 95.75 224 ALA A O 1
ATOM 1714 N N . THR A 1 225 ? -1.180 8.796 13.890 1.00 96.12 225 THR A N 1
ATOM 1715 C CA . THR A 1 225 ? -0.770 8.271 15.199 1.00 96.12 225 THR A CA 1
ATOM 1716 C C . THR A 1 225 ? -0.654 9.374 16.250 1.00 96.12 225 THR A C 1
ATOM 1718 O O . THR A 1 225 ? -1.063 9.182 17.391 1.00 96.12 225 THR A O 1
ATOM 1721 N N . GLU A 1 226 ? -0.098 10.533 15.895 1.00 98.00 226 GLU A N 1
ATOM 1722 C CA . GLU A 1 226 ? 0.013 11.686 16.795 1.00 98.00 226 GLU A CA 1
ATOM 1723 C C . GLU A 1 226 ? -1.369 12.259 17.136 1.00 98.00 226 GLU A C 1
ATOM 1725 O O . GLU A 1 226 ? -1.615 12.566 18.303 1.00 98.00 226 GLU A O 1
ATOM 1730 N N . LEU A 1 227 ? -2.294 12.288 16.171 1.00 96.25 227 LEU A N 1
ATOM 1731 C CA . LEU A 1 227 ? -3.699 12.622 16.410 1.00 96.25 227 LEU A CA 1
ATOM 1732 C C . LEU A 1 227 ? -4.349 11.632 17.393 1.00 96.25 227 LEU A C 1
ATOM 1734 O O . LEU A 1 227 ? -4.904 12.051 18.403 1.00 96.25 227 LEU A O 1
ATOM 1738 N N . ALA A 1 228 ? -4.189 10.320 17.180 1.00 90.50 228 ALA A N 1
ATOM 1739 C CA . ALA A 1 228 ? -4.715 9.291 18.087 1.00 90.50 228 ALA A CA 1
ATOM 1740 C C . ALA A 1 228 ? -4.119 9.355 19.512 1.00 90.50 228 ALA A C 1
ATOM 1742 O O . ALA A 1 228 ? -4.694 8.822 20.461 1.00 90.50 228 ALA A O 1
ATOM 1743 N N . LEU A 1 229 ? -2.961 10.002 19.684 1.00 93.62 229 LEU A N 1
ATOM 1744 C CA . LEU A 1 229 ? -2.335 10.269 20.984 1.00 93.62 229 LEU A CA 1
ATOM 1745 C C . LEU A 1 229 ? -2.774 11.607 21.610 1.00 93.62 229 LEU A C 1
ATOM 1747 O O . LEU A 1 229 ? -2.265 11.950 22.679 1.00 93.62 229 LEU A O 1
ATOM 1751 N N . GLY A 1 230 ? -3.666 12.365 20.962 1.00 95.44 230 GLY A N 1
ATOM 1752 C CA . GLY A 1 230 ? -4.107 13.696 21.392 1.00 95.44 230 GLY A CA 1
ATOM 1753 C C . GLY A 1 230 ? -3.031 14.776 21.244 1.00 95.44 230 GLY A C 1
ATOM 1754 O O . GLY A 1 230 ? -2.973 15.706 22.048 1.00 95.44 230 GLY A O 1
ATOM 1755 N N . ARG A 1 231 ? -2.112 14.622 20.281 1.00 97.62 231 ARG A N 1
ATOM 1756 C CA . ARG A 1 231 ? -0.988 15.541 20.037 1.00 97.62 231 ARG A CA 1
ATOM 1757 C C . ARG A 1 231 ? -1.212 16.367 18.775 1.00 97.62 231 ARG A C 1
ATOM 1759 O O . ARG A 1 231 ? -0.437 16.286 17.826 1.00 97.62 231 ARG A O 1
ATOM 1766 N N . ASP A 1 232 ? -2.250 17.189 18.778 1.00 97.50 232 ASP A N 1
ATOM 1767 C CA . ASP A 1 232 ? -2.726 17.926 17.598 1.00 97.50 232 ASP A CA 1
ATOM 1768 C C . ASP A 1 232 ? -1.644 18.789 16.927 1.00 97.50 232 ASP A C 1
ATOM 1770 O O . ASP A 1 232 ? -1.551 18.845 15.698 1.00 97.50 232 ASP A O 1
ATOM 1774 N N . ALA A 1 233 ? -0.778 19.432 17.719 1.00 96.81 233 ALA A N 1
ATOM 1775 C CA . ALA A 1 233 ? 0.327 20.240 17.198 1.00 96.81 233 ALA A CA 1
ATOM 1776 C C . ALA A 1 233 ? 1.371 19.391 16.450 1.00 96.81 233 ALA A C 1
ATOM 1778 O O . ALA A 1 233 ? 1.813 19.769 15.362 1.00 96.81 233 ALA A O 1
ATOM 1779 N N . ASP A 1 234 ? 1.728 18.227 17.002 1.00 97.81 234 ASP A N 1
ATOM 1780 C CA . ASP A 1 234 ? 2.655 17.290 16.361 1.00 97.81 234 ASP A CA 1
ATOM 1781 C C . ASP A 1 234 ? 2.013 16.689 15.104 1.00 97.81 234 ASP A C 1
ATOM 1783 O O . ASP A 1 234 ? 2.625 16.705 14.034 1.00 97.81 234 ASP A O 1
ATOM 1787 N N . ALA A 1 235 ? 0.749 16.263 15.212 1.00 97.62 235 ALA A N 1
ATOM 1788 C CA . ALA A 1 235 ? -0.032 15.712 14.111 1.00 97.62 235 ALA A CA 1
ATOM 1789 C C . ALA A 1 235 ? -0.098 16.687 12.929 1.00 97.62 235 ALA A C 1
ATOM 1791 O O . ALA A 1 235 ? 0.174 16.300 11.792 1.00 97.62 235 ALA A O 1
ATOM 1792 N N . THR A 1 236 ? -0.357 17.970 13.201 1.00 96.88 236 THR A N 1
ATOM 1793 C CA . THR A 1 236 ? -0.362 19.040 12.194 1.00 96.88 236 THR A CA 1
ATOM 1794 C C . THR A 1 236 ? 1.002 19.183 11.519 1.00 96.88 236 THR A C 1
ATOM 1796 O O . THR A 1 236 ? 1.094 19.183 10.289 1.00 96.88 236 THR A O 1
ATOM 1799 N N . ALA A 1 237 ? 2.083 19.252 12.300 1.00 96.56 237 ALA A N 1
ATOM 1800 C CA . ALA A 1 237 ? 3.436 19.398 11.765 1.00 96.56 237 ALA A CA 1
ATOM 1801 C C . ALA A 1 237 ? 3.887 18.170 10.951 1.00 96.56 237 ALA A C 1
ATOM 1803 O O . ALA A 1 237 ? 4.609 18.294 9.955 1.00 96.56 237 ALA A O 1
ATOM 1804 N N . SER A 1 238 ? 3.494 16.964 11.357 1.00 96.56 238 SER A N 1
ATOM 1805 C CA . SER A 1 238 ? 3.740 15.732 10.603 1.00 96.56 238 SER A CA 1
ATOM 1806 C C . SER A 1 238 ? 2.916 15.679 9.319 1.00 96.56 238 SER A C 1
ATOM 1808 O O . SER A 1 238 ? 3.470 15.362 8.265 1.00 96.56 238 SER A O 1
ATOM 1810 N N . LEU A 1 239 ? 1.645 16.081 9.370 1.00 96.06 239 LEU A N 1
ATOM 1811 C CA . LEU A 1 239 ? 0.757 16.106 8.212 1.00 96.06 239 LEU A CA 1
ATOM 1812 C C . LEU A 1 239 ? 1.238 17.083 7.137 1.00 96.06 239 LEU A C 1
ATOM 1814 O O . LEU A 1 239 ? 1.340 16.708 5.973 1.00 96.06 239 LEU A O 1
ATOM 1818 N N . GLN A 1 240 ? 1.613 18.307 7.515 1.00 95.81 240 GLN A N 1
ATOM 1819 C CA . GLN A 1 240 ? 2.151 19.296 6.573 1.00 95.81 240 GLN A CA 1
ATOM 1820 C C . GLN A 1 240 ? 3.423 18.799 5.873 1.00 95.81 240 GLN A C 1
ATOM 1822 O O . GLN A 1 240 ? 3.619 19.034 4.679 1.00 95.81 240 GLN A O 1
ATOM 1827 N N . ARG A 1 241 ? 4.294 18.079 6.595 1.00 94.69 241 ARG A N 1
ATOM 1828 C CA . ARG A 1 241 ? 5.487 17.458 6.000 1.00 94.69 241 ARG A CA 1
ATOM 1829 C C . ARG A 1 241 ? 5.118 16.356 5.010 1.00 94.69 241 ARG A C 1
ATOM 1831 O O . ARG A 1 241 ? 5.714 16.312 3.935 1.00 94.69 241 ARG A O 1
ATOM 1838 N N . ALA A 1 242 ? 4.148 15.509 5.353 1.00 95.38 242 ALA A N 1
ATOM 1839 C CA . ALA A 1 242 ? 3.659 14.456 4.468 1.00 95.38 242 ALA A CA 1
ATOM 1840 C C . ALA A 1 242 ? 3.027 15.038 3.192 1.00 95.38 242 ALA A C 1
ATOM 1842 O O . ALA A 1 242 ? 3.384 14.612 2.097 1.00 95.38 242 ALA A O 1
ATOM 1843 N N . ILE A 1 243 ? 2.179 16.068 3.314 1.00 95.94 243 ILE A N 1
ATOM 1844 C CA . ILE A 1 243 ? 1.562 16.774 2.176 1.00 95.94 243 ILE A CA 1
ATOM 1845 C C . ILE A 1 243 ? 2.637 17.352 1.255 1.00 95.94 243 ILE A C 1
ATOM 1847 O O . ILE A 1 243 ? 2.650 17.059 0.065 1.00 95.94 243 ILE A O 1
ATOM 1851 N N . LYS A 1 244 ? 3.609 18.089 1.804 1.00 94.44 244 LYS A N 1
ATOM 1852 C CA . LYS A 1 244 ? 4.702 18.662 1.007 1.00 94.44 244 LYS A CA 1
ATOM 1853 C C . LYS A 1 244 ? 5.517 17.594 0.270 1.00 94.44 244 LYS A C 1
ATOM 1855 O O . LYS A 1 244 ? 6.004 17.829 -0.835 1.00 94.44 244 LYS A O 1
ATOM 1860 N N . GLN A 1 245 ? 5.724 16.433 0.892 1.00 92.62 245 GLN A N 1
ATOM 1861 C CA . GLN A 1 245 ? 6.417 15.319 0.250 1.00 92.62 245 GLN A CA 1
ATOM 1862 C C . GLN A 1 245 ? 5.573 14.711 -0.876 1.00 92.62 245 GLN A C 1
ATOM 1864 O O . GLN A 1 245 ? 6.124 14.468 -1.947 1.00 92.62 245 GLN A O 1
ATOM 1869 N N . ALA A 1 246 ? 4.273 14.525 -0.651 1.00 93.81 246 ALA A N 1
ATOM 1870 C CA . ALA A 1 246 ? 3.321 14.013 -1.630 1.00 93.81 246 ALA A CA 1
ATOM 1871 C C . ALA A 1 246 ? 3.190 14.933 -2.852 1.00 93.81 246 ALA A C 1
ATOM 1873 O O . ALA A 1 246 ? 3.294 14.473 -3.983 1.00 93.81 246 ALA A O 1
ATOM 1874 N N . GLU A 1 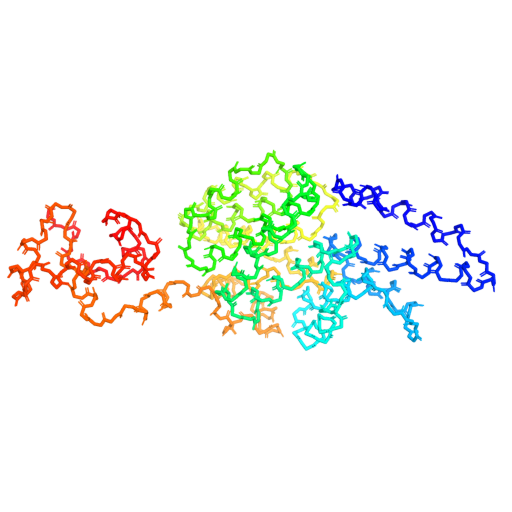247 ? 3.070 16.245 -2.640 1.00 92.38 247 GLU A N 1
ATOM 1875 C CA . GLU A 1 247 ? 3.039 17.244 -3.717 1.00 92.38 247 GLU A CA 1
ATOM 1876 C C . GLU A 1 247 ? 4.329 17.240 -4.544 1.00 92.38 247 GLU A C 1
ATOM 1878 O O . GLU A 1 247 ? 4.296 17.423 -5.757 1.00 92.38 247 GLU A O 1
ATOM 1883 N N . LYS A 1 248 ? 5.480 17.010 -3.899 1.00 90.69 248 LYS A N 1
ATOM 1884 C CA . LYS A 1 248 ? 6.771 16.944 -4.590 1.00 90.69 248 LYS A CA 1
ATOM 1885 C C . LYS A 1 248 ? 6.954 15.647 -5.380 1.00 90.69 248 LYS A C 1
ATOM 1887 O O . LYS A 1 248 ? 7.618 15.668 -6.413 1.00 90.69 248 LYS A O 1
ATOM 1892 N N . SER A 1 249 ? 6.481 14.516 -4.858 1.00 88.81 249 SER A N 1
ATOM 1893 C CA . SER A 1 249 ? 6.660 13.208 -5.500 1.00 88.81 249 SER A CA 1
ATOM 1894 C C . SER A 1 249 ? 5.549 12.858 -6.486 1.00 88.81 249 SER A C 1
ATOM 1896 O O . SER A 1 249 ? 5.763 11.977 -7.313 1.00 88.81 249 SER A O 1
ATOM 1898 N N . GLY A 1 250 ? 4.381 13.493 -6.368 1.00 91.50 250 GLY A N 1
ATOM 1899 C CA . GLY A 1 250 ? 3.148 13.105 -7.049 1.00 91.50 250 GLY A CA 1
ATOM 1900 C C . GLY A 1 250 ? 2.468 11.870 -6.441 1.00 91.50 250 GLY A C 1
ATOM 1901 O O . GLY A 1 250 ? 1.473 11.403 -6.983 1.00 91.50 250 GLY A O 1
ATOM 1902 N N . VAL A 1 251 ? 2.986 11.315 -5.339 1.00 92.94 251 VAL A N 1
ATOM 1903 C CA . VAL A 1 251 ? 2.442 10.100 -4.710 1.00 92.94 251 VAL A CA 1
ATOM 1904 C C . VAL A 1 251 ? 1.451 10.487 -3.617 1.00 92.94 251 VAL A C 1
ATOM 1906 O O . VAL A 1 251 ? 1.832 11.083 -2.613 1.00 92.94 251 VAL A O 1
ATOM 1909 N N . ILE A 1 252 ? 0.186 10.123 -3.803 1.00 93.56 252 ILE A N 1
ATOM 1910 C CA . ILE A 1 252 ? -0.953 10.511 -2.958 1.00 93.56 252 ILE A CA 1
ATOM 1911 C C . ILE A 1 252 ? -1.590 9.302 -2.267 1.00 93.56 252 ILE A C 1
ATOM 1913 O O . ILE A 1 252 ? -2.188 9.422 -1.199 1.00 93.56 252 ILE A O 1
ATOM 1917 N N . VAL A 1 253 ? -1.445 8.108 -2.838 1.00 91.25 253 VAL A N 1
ATOM 1918 C CA . VAL A 1 253 ? -2.135 6.909 -2.352 1.00 91.25 253 VAL A CA 1
ATOM 1919 C C . VAL A 1 253 ? -1.898 6.533 -0.870 1.00 91.25 253 VAL A C 1
ATOM 1921 O O . VAL A 1 253 ? -2.832 5.992 -0.273 1.00 91.25 253 VAL A O 1
ATOM 1924 N N . PRO A 1 254 ? -0.769 6.872 -0.201 1.00 90.19 254 PRO A N 1
ATOM 1925 C CA . PRO A 1 254 ? -0.597 6.641 1.239 1.00 90.19 254 PRO A CA 1
ATOM 1926 C C . PRO A 1 254 ? -1.720 7.180 2.133 1.00 90.19 254 PRO A C 1
ATOM 1928 O O . PRO A 1 254 ? -2.049 6.582 3.156 1.00 90.19 254 PRO A O 1
ATOM 1931 N N . PHE A 1 255 ? -2.351 8.290 1.743 1.00 91.25 255 PHE A N 1
ATOM 1932 C CA . PHE A 1 255 ? -3.432 8.900 2.521 1.00 91.25 255 PHE A CA 1
ATOM 1933 C C . PHE A 1 255 ? -4.755 8.130 2.418 1.00 91.25 255 PHE A C 1
ATOM 1935 O O . PHE A 1 255 ? -5.612 8.271 3.286 1.00 91.25 255 PHE A O 1
ATOM 1942 N N . ARG A 1 256 ? -4.927 7.296 1.384 1.00 86.62 256 ARG A N 1
ATOM 1943 C CA . ARG A 1 256 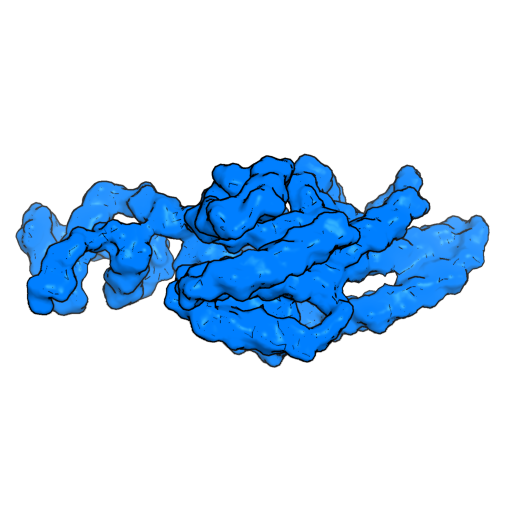? -6.177 6.570 1.112 1.00 86.62 256 ARG A CA 1
ATOM 1944 C C . ARG A 1 256 ? -6.457 5.439 2.105 1.00 86.62 256 ARG A C 1
ATOM 1946 O O . ARG A 1 256 ? -7.600 5.021 2.227 1.00 86.62 256 ARG A O 1
ATOM 1953 N N . LEU A 1 257 ? -5.434 4.961 2.818 1.00 81.88 257 LEU A N 1
ATOM 1954 C CA . LEU A 1 257 ? -5.556 3.918 3.849 1.00 81.88 257 LEU A CA 1
ATOM 1955 C C . LEU A 1 257 ? -5.627 4.482 5.267 1.00 81.88 257 LEU A C 1
ATOM 1957 O O . LEU A 1 257 ? -5.334 3.771 6.227 1.00 81.88 257 LEU A O 1
ATOM 1961 N N . LEU A 1 258 ? -5.978 5.755 5.422 1.00 85.56 258 LEU A N 1
ATOM 1962 C CA . LEU A 1 258 ? -6.388 6.271 6.720 1.00 85.56 258 LEU A CA 1
ATOM 1963 C C . LEU A 1 258 ? -7.902 6.086 6.895 1.00 85.56 258 LEU A C 1
ATOM 1965 O O . LEU A 1 258 ? -8.645 6.264 5.927 1.00 85.56 258 LEU A O 1
ATOM 1969 N N . PRO A 1 259 ? -8.385 5.753 8.109 1.00 81.19 259 PRO A N 1
ATOM 1970 C CA . PRO A 1 259 ? -9.815 5.730 8.387 1.00 81.19 259 PRO A CA 1
ATOM 1971 C C . PRO A 1 259 ? -10.468 7.073 8.056 1.00 81.19 259 PRO A C 1
ATOM 1973 O O . PRO A 1 259 ? -9.878 8.131 8.284 1.00 81.19 259 PRO A O 1
ATOM 1976 N N . GLN A 1 260 ? -11.712 7.035 7.575 1.00 81.69 260 GLN A N 1
ATOM 1977 C CA . GLN A 1 260 ? -12.450 8.244 7.201 1.00 81.69 260 GLN A CA 1
ATOM 1978 C C . GLN A 1 260 ? -12.517 9.255 8.355 1.00 81.69 260 GLN A C 1
ATOM 1980 O O . GLN A 1 260 ? -12.216 10.427 8.151 1.00 81.69 260 GLN A O 1
ATOM 1985 N N . GLN A 1 261 ? -12.832 8.793 9.568 1.00 82.62 261 GLN A N 1
ATOM 1986 C CA . GLN A 1 261 ? -12.875 9.651 10.753 1.00 82.62 261 GLN A CA 1
ATOM 1987 C C . GLN A 1 261 ? -11.521 10.328 11.016 1.00 82.62 261 GLN A C 1
ATOM 1989 O O . GLN A 1 261 ? -11.463 11.521 11.288 1.00 82.62 261 GLN A O 1
ATOM 1994 N N . THR A 1 262 ? -10.415 9.594 10.867 1.00 89.38 262 THR A N 1
ATOM 1995 C CA . THR A 1 262 ? -9.067 10.151 11.022 1.00 89.38 262 THR A CA 1
ATOM 1996 C C . THR A 1 262 ? -8.782 11.229 9.977 1.00 89.38 262 THR A C 1
ATOM 1998 O O . THR A 1 262 ? -8.208 12.260 10.310 1.00 89.38 262 THR A O 1
ATOM 2001 N N . LEU A 1 263 ? -9.186 11.028 8.718 1.00 89.19 263 LEU A N 1
ATOM 2002 C CA . LEU A 1 263 ? -9.039 12.046 7.673 1.00 89.19 263 LEU A CA 1
ATOM 2003 C C . LEU A 1 263 ? -9.868 13.301 7.978 1.00 89.19 263 LEU A C 1
ATOM 2005 O O . LEU A 1 263 ? -9.369 14.410 7.801 1.00 89.19 263 LEU A O 1
ATOM 2009 N N . GLU A 1 264 ? -11.101 13.142 8.459 1.00 88.44 264 GLU A N 1
ATOM 2010 C CA . GLU A 1 264 ? -11.979 14.254 8.847 1.00 88.44 264 GLU A CA 1
ATOM 2011 C C . GLU A 1 264 ? -11.403 15.054 10.025 1.00 88.44 264 GLU A C 1
ATOM 2013 O O . GLU A 1 264 ? -11.352 16.285 9.977 1.00 88.44 264 GLU A O 1
ATOM 2018 N N . GLU A 1 265 ? -10.891 14.370 11.047 1.00 92.00 265 GLU A N 1
ATOM 2019 C CA . GLU A 1 265 ? -10.231 15.002 12.193 1.00 92.00 265 GLU A CA 1
ATOM 2020 C C . GLU A 1 265 ? -8.944 15.733 11.772 1.00 92.00 265 GLU A C 1
ATOM 2022 O O . GLU A 1 265 ? -8.759 16.901 12.115 1.00 92.00 265 GLU A O 1
ATOM 2027 N N . LEU A 1 266 ? -8.091 15.106 10.951 1.00 93.25 266 LEU A N 1
ATOM 2028 C CA . LEU A 1 266 ? -6.885 15.742 10.404 1.00 93.25 266 LEU A CA 1
ATOM 2029 C C . LEU A 1 266 ? -7.214 16.965 9.533 1.00 93.25 266 LEU A C 1
ATOM 2031 O O . LEU A 1 266 ? -6.498 17.966 9.589 1.00 93.25 266 LEU A O 1
ATOM 2035 N N . ALA A 1 267 ? -8.296 16.913 8.749 1.00 93.06 267 ALA A N 1
ATOM 2036 C CA . ALA A 1 267 ? -8.784 18.059 7.984 1.00 93.06 267 ALA A CA 1
ATOM 2037 C C . ALA A 1 267 ? -9.199 19.221 8.903 1.00 93.06 267 ALA A C 1
ATOM 2039 O O . ALA A 1 267 ? -8.961 20.382 8.568 1.00 93.06 267 ALA A O 1
ATOM 2040 N N . GLY A 1 268 ? -9.771 18.913 10.070 1.00 94.88 268 GLY A N 1
ATOM 2041 C CA . GLY A 1 268 ? -10.149 19.894 11.087 1.00 94.88 268 GLY A CA 1
ATOM 2042 C C . GLY A 1 268 ? -8.965 20.589 11.767 1.00 94.88 268 GLY A C 1
ATOM 2043 O O . GLY A 1 268 ? -9.122 21.713 12.243 1.00 94.88 268 GLY A O 1
ATOM 2044 N N . LEU A 1 269 ? -7.777 19.973 11.779 1.00 93.94 269 LEU A N 1
ATOM 2045 C CA . LEU A 1 269 ? -6.590 20.547 12.423 1.00 93.94 269 LEU A CA 1
ATOM 2046 C C . LEU A 1 269 ? -5.949 21.698 11.633 1.00 93.94 269 LEU A C 1
ATOM 2048 O O . LEU A 1 269 ? -5.349 22.590 12.236 1.00 93.94 269 LEU A O 1
ATOM 2052 N N . HIS A 1 270 ? -6.019 21.689 10.293 1.00 93.88 270 HIS A N 1
ATOM 2053 C CA . HIS A 1 270 ? -5.312 22.679 9.470 1.00 93.88 270 HIS A CA 1
ATOM 2054 C C . HIS A 1 270 ? -5.957 22.925 8.086 1.00 93.88 270 HIS A C 1
ATOM 2056 O O . HIS A 1 270 ? -6.256 21.964 7.376 1.00 93.88 270 HIS A O 1
ATOM 2062 N N . PRO A 1 271 ? -6.070 24.183 7.602 1.00 93.81 271 PRO A N 1
ATOM 2063 C CA . PRO A 1 271 ? -6.678 24.489 6.297 1.00 93.81 271 PRO A CA 1
ATOM 2064 C C . PRO A 1 271 ? -6.018 23.791 5.098 1.00 93.81 271 PRO A C 1
ATOM 2066 O O . PRO A 1 271 ? -6.708 23.331 4.189 1.00 93.81 271 PRO A O 1
ATOM 2069 N N . ASP A 1 272 ? -4.685 23.677 5.094 1.00 91.44 272 ASP A N 1
ATOM 2070 C CA . ASP A 1 272 ? -3.973 22.945 4.033 1.00 91.44 272 ASP A CA 1
ATOM 2071 C C . ASP A 1 272 ? -4.332 21.457 4.006 1.00 91.44 272 ASP A C 1
ATOM 2073 O O . ASP A 1 272 ? -4.405 20.878 2.926 1.00 91.44 272 ASP A O 1
ATOM 2077 N N . ALA A 1 273 ? -4.599 20.853 5.169 1.00 91.19 273 ALA A N 1
ATOM 2078 C CA . ALA A 1 273 ? -5.031 19.464 5.250 1.00 91.19 273 ALA A CA 1
ATOM 2079 C C . ALA A 1 273 ? -6.417 19.288 4.633 1.00 91.19 273 ALA A C 1
ATOM 2081 O O . ALA A 1 273 ? -6.595 18.435 3.767 1.00 91.19 273 ALA A O 1
ATOM 2082 N N . ALA A 1 274 ? -7.369 20.148 5.012 1.00 92.62 274 ALA A N 1
ATOM 2083 C CA . ALA A 1 274 ? -8.706 20.151 4.430 1.00 92.62 274 ALA A CA 1
ATOM 2084 C C . ALA A 1 274 ? -8.664 20.327 2.904 1.00 92.62 274 ALA A C 1
ATOM 2086 O O . ALA A 1 274 ? -9.313 19.578 2.174 1.00 92.62 274 ALA A O 1
ATOM 2087 N N . ARG A 1 275 ? -7.855 21.274 2.409 1.00 94.75 275 ARG A N 1
ATOM 2088 C CA . ARG A 1 275 ? -7.679 21.510 0.971 1.00 94.75 275 ARG A CA 1
ATOM 2089 C C . ARG A 1 275 ? -7.093 20.295 0.255 1.00 94.75 275 ARG A C 1
ATOM 2091 O O . ARG A 1 275 ? -7.627 19.906 -0.778 1.00 94.75 275 ARG A O 1
ATOM 2098 N N . PHE A 1 276 ? -6.029 19.700 0.794 1.00 94.31 276 PHE A N 1
ATOM 2099 C CA . PHE A 1 276 ? -5.384 18.528 0.202 1.00 94.31 276 PHE A CA 1
ATOM 2100 C C . PHE A 1 276 ? -6.338 17.325 0.149 1.00 94.31 276 PHE A C 1
ATOM 2102 O O . PHE A 1 276 ? -6.494 16.694 -0.895 1.00 94.31 276 PHE A O 1
ATOM 2109 N N . ILE A 1 277 ? -7.038 17.043 1.251 1.00 89.69 277 ILE A N 1
ATOM 2110 C CA . ILE A 1 277 ? -8.000 15.937 1.351 1.00 89.69 277 ILE A CA 1
ATOM 2111 C C . ILE A 1 277 ? -9.159 16.112 0.364 1.00 89.69 277 ILE A C 1
ATOM 2113 O O . ILE A 1 277 ? -9.526 15.155 -0.322 1.00 89.69 277 ILE A O 1
ATOM 2117 N N . ALA A 1 278 ? -9.693 17.332 0.246 1.00 90.88 278 ALA A N 1
ATOM 2118 C CA . ALA A 1 278 ? -10.750 17.653 -0.710 1.00 90.88 278 ALA A CA 1
ATOM 2119 C C . ALA A 1 278 ? -10.269 17.555 -2.167 1.00 90.88 278 ALA A C 1
ATOM 2121 O O . ALA A 1 278 ? -10.965 16.981 -3.001 1.00 90.88 278 ALA A O 1
ATOM 2122 N N . GLN A 1 279 ? -9.070 18.066 -2.471 1.00 93.00 279 GLN A N 1
ATOM 2123 C CA . GLN A 1 279 ? -8.485 18.038 -3.815 1.00 93.00 279 GLN A CA 1
ATOM 2124 C C . GLN A 1 279 ? -8.400 16.617 -4.382 1.00 93.00 279 GLN A C 1
ATOM 2126 O O . GLN A 1 279 ? -8.696 16.412 -5.557 1.00 93.00 279 GLN A O 1
ATOM 2131 N N . TYR A 1 280 ? -8.017 15.644 -3.555 1.00 89.75 280 TYR A N 1
ATOM 2132 C CA . TYR A 1 280 ? -7.837 14.252 -3.977 1.00 89.75 280 TYR A CA 1
ATOM 2133 C C . TYR A 1 280 ? -9.027 13.343 -3.655 1.00 89.75 280 TYR A C 1
ATOM 2135 O O . TYR A 1 280 ? -8.925 12.131 -3.830 1.00 89.75 280 TYR A O 1
ATOM 2143 N N . SER A 1 281 ? -10.156 13.909 -3.205 1.00 86.19 281 SER A N 1
ATOM 2144 C CA . SER A 1 281 ? -11.374 13.155 -2.860 1.00 86.19 281 SER A CA 1
ATOM 2145 C C . SER A 1 281 ? -11.085 11.952 -1.952 1.00 86.19 281 SER A C 1
ATOM 2147 O O . SER A 1 281 ? -11.543 10.836 -2.195 1.00 86.19 281 SER A O 1
ATOM 2149 N N . LEU A 1 282 ? -10.263 12.170 -0.920 1.00 81.62 282 LEU A N 1
ATOM 2150 C CA . LEU A 1 282 ? -9.846 11.103 -0.003 1.00 81.62 282 LEU A CA 1
ATOM 2151 C C . LEU A 1 282 ? -10.964 10.703 0.974 1.00 81.62 282 LEU A C 1
ATOM 2153 O O . LEU A 1 282 ? -10.907 9.635 1.578 1.00 81.62 282 LEU A O 1
ATOM 2157 N N . THR A 1 283 ? -11.990 11.542 1.119 1.00 64.81 283 THR A N 1
ATOM 2158 C CA . THR A 1 283 ? -13.206 11.250 1.881 1.00 64.81 283 THR A CA 1
ATOM 2159 C C . THR A 1 283 ? -14.221 10.502 1.008 1.00 64.81 283 THR A C 1
ATOM 2161 O O . THR A 1 283 ? -14.481 10.881 -0.130 1.00 64.81 283 THR A O 1
ATOM 2164 N N . GLY A 1 284 ? -14.812 9.425 1.539 1.00 47.72 284 GLY A N 1
ATOM 2165 C CA . GLY A 1 284 ? -15.872 8.657 0.865 1.00 47.72 284 GLY A CA 1
ATOM 2166 C C . GLY A 1 284 ? -15.439 7.340 0.209 1.00 47.72 284 GLY A C 1
ATOM 2167 O O . GLY A 1 284 ? -16.293 6.571 -0.223 1.00 47.72 284 GLY A O 1
ATOM 2168 N N . THR A 1 285 ? -14.145 7.018 0.179 1.00 50.12 285 THR A N 1
ATOM 2169 C CA . THR A 1 285 ? -13.649 5.708 -0.278 1.00 50.12 285 THR A CA 1
ATOM 2170 C C . THR A 1 285 ? -13.362 4.819 0.920 1.00 50.12 285 THR A C 1
ATOM 2172 O O . THR A 1 285 ? -12.236 4.734 1.399 1.00 50.12 285 THR A O 1
ATOM 2175 N N . SER A 1 286 ? -14.419 4.210 1.453 1.00 43.53 286 SER A N 1
ATOM 2176 C CA . SER A 1 286 ? -14.350 3.371 2.647 1.00 43.53 286 SER A CA 1
ATOM 2177 C C . SER A 1 286 ? -14.130 1.908 2.266 1.00 43.53 286 SER A C 1
ATOM 2179 O O . SER A 1 286 ? -15.079 1.142 2.142 1.00 43.53 286 SER A O 1
ATOM 2181 N N . TYR A 1 287 ? -12.868 1.516 2.084 1.00 45.94 287 TYR A N 1
ATOM 2182 C CA . TYR A 1 287 ? -12.480 0.100 2.179 1.00 45.94 287 TYR A CA 1
ATOM 2183 C C . TYR A 1 287 ? -11.958 -0.247 3.579 1.00 45.94 287 TYR A C 1
ATOM 2185 O O . TYR A 1 287 ? -11.906 -1.410 3.948 1.00 45.94 287 TYR A O 1
ATOM 2193 N N . LEU A 1 288 ? -11.714 0.754 4.433 1.00 45.81 288 LEU A N 1
ATOM 2194 C CA . LEU A 1 288 ? -11.477 0.569 5.869 1.00 45.81 288 LEU A CA 1
ATOM 2195 C C . LEU A 1 288 ? -12.776 0.502 6.675 1.00 45.81 288 LEU A C 1
ATOM 2197 O O . LEU A 1 288 ? -12.836 0.947 7.821 1.00 45.81 288 LEU A O 1
ATOM 2201 N N . SER A 1 289 ? -13.795 -0.140 6.105 1.00 42.41 289 SER A N 1
ATOM 2202 C CA . SER A 1 289 ? -14.977 -0.567 6.844 1.00 42.41 289 SER A CA 1
ATOM 2203 C C . SER A 1 289 ? -14.989 -2.070 7.171 1.00 42.41 289 SER A C 1
ATOM 2205 O O . SER A 1 289 ? -16.054 -2.682 7.066 1.00 42.41 289 SER A O 1
ATOM 2207 N N . PRO A 1 290 ? -13.891 -2.713 7.641 1.00 44.50 290 PRO A N 1
ATOM 2208 C CA . PRO A 1 290 ? -14.058 -3.997 8.314 1.00 44.50 290 PRO A CA 1
ATOM 2209 C C . PRO A 1 290 ? -14.980 -3.849 9.535 1.00 44.50 290 PRO A C 1
ATOM 2211 O O . PRO A 1 290 ? -15.612 -4.819 9.939 1.00 44.50 290 PRO A O 1
ATOM 2214 N N . TYR A 1 291 ? -15.177 -2.626 10.048 1.00 44.31 291 TYR A N 1
ATOM 2215 C CA . TYR A 1 291 ? -16.126 -2.368 11.123 1.00 44.31 291 TYR A CA 1
ATOM 2216 C C . TYR A 1 291 ? -17.611 -2.438 10.705 1.00 44.31 291 TYR A C 1
ATOM 2218 O O . TYR A 1 291 ? -18.417 -2.956 11.475 1.00 44.31 291 TYR A O 1
ATOM 2226 N N . GLN A 1 292 ? -18.005 -2.002 9.495 1.00 39.06 292 GLN A N 1
ATOM 2227 C CA . GLN A 1 292 ? -19.417 -2.075 9.061 1.00 39.06 292 GLN A CA 1
ATOM 2228 C C . GLN A 1 292 ? -19.718 -3.249 8.123 1.00 39.06 292 GLN A C 1
ATOM 2230 O O . GLN A 1 292 ? -20.845 -3.738 8.134 1.00 39.06 292 GLN A O 1
ATOM 2235 N N . ALA A 1 293 ? -18.750 -3.746 7.346 1.00 44.03 293 ALA A N 1
ATOM 2236 C CA . ALA A 1 293 ? -18.958 -4.906 6.475 1.00 44.03 293 ALA A CA 1
ATOM 2237 C C . ALA A 1 293 ? -19.130 -6.202 7.285 1.00 44.03 293 ALA A C 1
ATOM 2239 O O . ALA A 1 293 ? -20.015 -7.003 6.988 1.00 44.03 293 ALA A O 1
ATOM 2240 N N . VAL A 1 294 ? -18.360 -6.377 8.367 1.00 48.69 294 VAL A N 1
ATOM 2241 C CA . VAL A 1 294 ? -18.499 -7.525 9.279 1.00 48.69 294 VAL A CA 1
ATOM 2242 C C . VAL A 1 294 ? -19.778 -7.413 10.121 1.00 48.69 294 VAL A C 1
ATOM 2244 O O . VAL A 1 294 ? -20.503 -8.397 10.282 1.00 48.69 294 VAL A O 1
ATOM 2247 N N . ALA A 1 295 ? -20.125 -6.204 10.581 1.00 43.91 295 ALA A N 1
ATOM 2248 C CA . ALA A 1 295 ? -21.396 -5.930 11.256 1.00 43.91 295 ALA A CA 1
ATOM 2249 C C . ALA A 1 295 ? -22.622 -6.155 10.346 1.00 43.91 295 ALA A C 1
ATOM 2251 O O . ALA A 1 295 ? -23.633 -6.682 10.805 1.00 43.91 295 ALA A O 1
ATOM 2252 N N . GLY A 1 296 ? -22.522 -5.805 9.058 1.00 47.84 296 GLY A N 1
ATOM 2253 C CA . GLY A 1 296 ? -23.561 -6.018 8.045 1.00 47.84 296 GLY A CA 1
ATOM 2254 C C . GLY A 1 296 ? -23.633 -7.449 7.494 1.00 47.84 296 GLY A C 1
ATOM 2255 O O . GLY A 1 296 ? -24.656 -7.835 6.931 1.00 47.84 296 GLY A O 1
ATOM 2256 N N . ALA A 1 297 ? -22.584 -8.261 7.669 1.00 60.16 297 ALA A N 1
ATOM 2257 C CA . ALA A 1 297 ? -22.557 -9.662 7.245 1.00 60.16 297 ALA A CA 1
ATOM 2258 C C . ALA A 1 297 ? -23.320 -10.595 8.203 1.00 60.16 297 ALA A C 1
ATOM 2260 O O . ALA A 1 297 ? -23.780 -11.672 7.795 1.00 60.16 297 ALA A O 1
ATOM 2261 N N . LEU A 1 298 ? -23.461 -10.214 9.477 1.00 75.31 298 LEU A N 1
ATOM 2262 C CA . LEU A 1 298 ? -24.265 -10.953 10.445 1.00 75.31 298 LEU A CA 1
ATOM 2263 C C . LEU A 1 298 ? -25.753 -10.650 10.237 1.00 75.31 298 LEU A C 1
ATOM 2265 O O . LEU A 1 298 ? -26.197 -9.508 10.271 1.00 75.31 298 LEU A O 1
ATOM 2269 N N . SER A 1 299 ? -26.550 -11.699 10.061 1.00 79.25 299 SER A N 1
ATOM 2270 C CA . SER A 1 299 ? -28.007 -11.593 10.094 1.00 79.25 299 SER A CA 1
ATOM 2271 C C . SER A 1 299 ? -28.486 -11.181 11.488 1.00 79.25 299 SER A C 1
ATOM 2273 O O . SER A 1 299 ? -27.827 -11.458 12.490 1.00 79.25 299 SER A O 1
ATOM 2275 N N . GLU A 1 300 ? -29.688 -10.611 11.586 1.00 78.94 300 GLU A N 1
ATOM 2276 C CA . GLU A 1 300 ? -30.296 -10.252 12.878 1.00 78.94 300 GLU A CA 1
ATOM 2277 C C . GLU A 1 300 ? -30.300 -11.425 13.872 1.00 78.94 300 GLU A C 1
ATOM 2279 O O . GLU A 1 300 ? -30.029 -11.255 15.058 1.00 78.94 300 GLU A O 1
ATOM 2284 N N . ARG A 1 301 ? -30.537 -12.650 13.385 1.00 83.19 301 ARG A N 1
ATOM 2285 C CA . ARG A 1 301 ? -30.512 -13.866 14.215 1.00 83.19 301 ARG A CA 1
ATOM 2286 C C . ARG A 1 301 ? -29.114 -14.201 14.729 1.00 83.19 301 ARG A C 1
ATOM 2288 O O . ARG A 1 301 ? -28.986 -14.695 15.846 1.00 83.19 301 ARG A O 1
ATOM 2295 N N . GLU A 1 302 ? -28.081 -13.951 13.934 1.00 89.88 302 GLU A N 1
ATOM 2296 C CA . GLU A 1 302 ? -26.688 -14.143 14.341 1.00 89.88 302 GLU A CA 1
ATOM 2297 C C . GLU A 1 302 ? -26.263 -13.084 15.360 1.00 89.88 302 GLU A C 1
ATOM 2299 O O . GLU A 1 302 ? -25.633 -13.432 16.354 1.00 89.88 302 GLU A O 1
ATOM 2304 N N . LEU A 1 303 ? -26.685 -11.828 15.184 1.00 85.62 303 LEU A N 1
ATOM 2305 C CA . LEU A 1 303 ? -26.468 -10.757 16.162 1.00 85.62 303 LEU A CA 1
ATOM 2306 C C . LEU A 1 303 ? -27.135 -11.059 17.506 1.00 85.62 303 LEU A C 1
ATOM 2308 O O . LEU A 1 303 ? -26.511 -10.895 18.551 1.00 85.62 303 LEU A O 1
ATOM 2312 N N . VAL A 1 304 ? -28.371 -11.563 17.496 1.00 87.69 304 VAL A N 1
ATOM 2313 C CA . VAL A 1 304 ? -29.076 -11.976 18.721 1.00 87.69 304 VAL A CA 1
ATOM 2314 C C . VAL A 1 304 ? -28.324 -13.094 19.451 1.00 87.69 304 VAL A C 1
ATOM 2316 O O . VAL A 1 304 ? -28.206 -13.062 20.675 1.00 87.69 304 VAL A O 1
ATOM 2319 N N . VAL A 1 305 ? -27.773 -14.070 18.719 1.00 92.38 305 VAL A N 1
ATOM 2320 C CA . VAL A 1 305 ? -26.945 -15.136 19.311 1.00 92.38 305 VAL A CA 1
ATOM 2321 C C . VAL A 1 305 ? -25.615 -14.590 19.835 1.00 92.38 305 VAL A C 1
ATOM 2323 O O . VAL A 1 305 ? -25.206 -14.963 20.932 1.00 92.38 305 VAL A O 1
ATOM 2326 N N . LEU A 1 306 ? -24.965 -13.696 19.088 1.00 88.62 306 LEU A N 1
ATOM 2327 C CA . LEU A 1 306 ? -23.697 -13.068 19.462 1.00 88.62 306 LEU A CA 1
ATOM 2328 C C . LEU A 1 306 ? -23.828 -12.214 20.730 1.00 88.62 306 LEU A C 1
ATOM 2330 O O . LEU 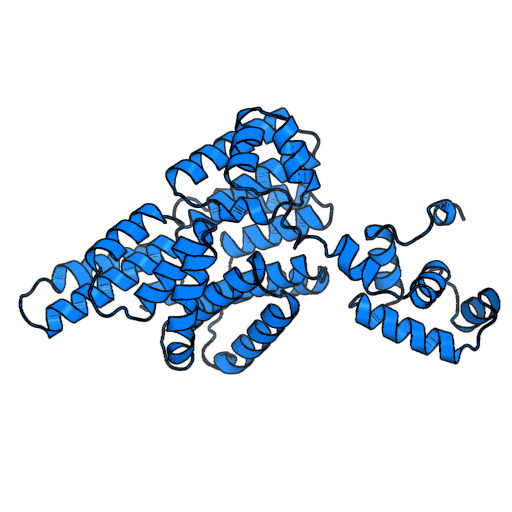A 1 306 ? -22.994 -12.322 21.618 1.00 88.62 306 LEU A O 1
ATOM 2334 N N . ARG A 1 307 ? -24.908 -11.439 20.869 1.00 88.06 307 ARG A N 1
ATOM 2335 C CA . ARG A 1 307 ? -25.196 -10.632 22.071 1.00 88.06 307 ARG A CA 1
ATOM 2336 C C . ARG A 1 307 ? -25.594 -11.464 23.288 1.00 88.06 307 ARG A C 1
ATOM 2338 O O . ARG A 1 307 ? -25.512 -10.994 24.415 1.00 88.06 307 ARG A O 1
ATOM 2345 N N . ALA A 1 308 ? -26.050 -12.696 23.075 1.00 88.50 308 ALA A N 1
ATOM 2346 C CA . ALA A 1 308 ? -26.396 -13.619 24.151 1.00 88.50 308 ALA A CA 1
ATOM 2347 C C . ALA A 1 308 ? -25.209 -14.476 24.628 1.00 88.50 308 ALA A C 1
ATOM 2349 O O . ALA A 1 308 ? -25.369 -15.229 25.592 1.00 88.50 308 ALA A O 1
ATOM 2350 N N . LEU A 1 309 ? -24.052 -14.401 23.959 1.00 86.31 309 LEU A N 1
ATOM 2351 C CA . LEU A 1 309 ? -22.829 -15.098 24.349 1.00 86.31 309 LEU A CA 1
ATOM 2352 C C . LEU A 1 309 ? -22.141 -14.358 25.501 1.00 86.31 309 LEU A C 1
ATOM 2354 O O . LEU A 1 309 ? -21.409 -13.404 25.280 1.00 86.31 309 LEU A O 1
ATOM 2358 N N . ASP A 1 310 ? -22.293 -14.856 26.723 1.00 79.62 310 ASP A N 1
ATOM 2359 C CA . ASP A 1 310 ? -21.392 -14.474 27.813 1.00 79.62 310 ASP A CA 1
ATOM 2360 C C . ASP A 1 310 ? -20.133 -15.365 27.785 1.00 79.62 310 ASP A C 1
ATOM 2362 O O . ASP A 1 310 ? -20.222 -16.534 27.373 1.00 79.62 310 ASP A O 1
ATOM 2366 N N . PRO A 1 311 ? -18.963 -14.887 28.264 1.00 70.81 311 PRO A N 1
ATOM 2367 C CA . PRO A 1 311 ? -17.719 -15.666 28.280 1.00 70.81 311 PRO A CA 1
ATOM 2368 C C . PRO A 1 311 ? -17.878 -17.072 28.890 1.00 70.81 311 PRO A C 1
ATOM 2370 O O . PRO A 1 311 ? -17.289 -18.035 28.398 1.00 70.81 311 PRO A O 1
ATOM 2373 N N . GLY A 1 312 ? -18.741 -17.213 29.905 1.00 75.50 312 GLY A N 1
ATOM 2374 C CA . GLY A 1 312 ? -19.014 -18.474 30.603 1.00 75.50 312 GLY A CA 1
ATOM 2375 C C . GLY A 1 312 ? -20.278 -19.238 30.182 1.00 75.50 312 GLY A C 1
ATOM 2376 O O . GLY A 1 312 ? -20.498 -20.336 30.689 1.00 75.50 312 GLY A O 1
ATOM 2377 N N . ALA A 1 313 ? -21.123 -18.714 29.284 1.00 82.56 313 ALA A N 1
ATOM 2378 C CA . ALA A 1 313 ? -22.432 -19.322 29.015 1.00 82.56 313 ALA A CA 1
ATOM 2379 C C . ALA A 1 313 ? 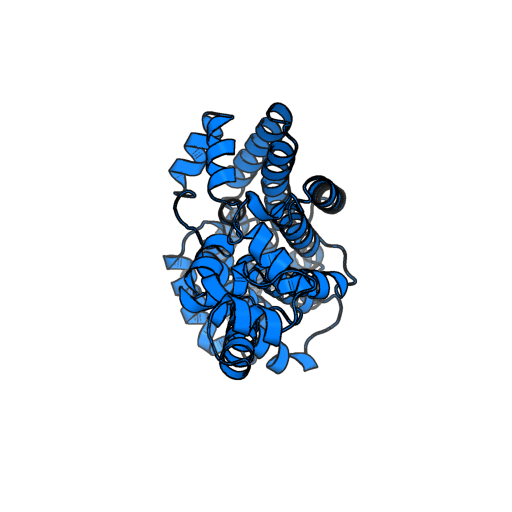-22.327 -20.592 28.156 1.00 82.56 313 ALA A C 1
ATOM 2381 O O . ALA A 1 313 ? -21.767 -20.567 27.062 1.00 82.56 313 ALA A O 1
ATOM 2382 N N . THR A 1 314 ? -22.898 -21.723 28.562 1.00 88.88 314 THR A N 1
ATOM 2383 C CA . THR A 1 314 ? -22.929 -22.916 27.699 1.00 88.88 314 THR A CA 1
ATOM 2384 C C . THR A 1 314 ? -23.884 -22.725 26.518 1.00 88.88 314 THR A C 1
ATOM 2386 O O . THR A 1 314 ? -24.779 -21.878 26.540 1.00 88.88 314 THR A O 1
ATOM 2389 N N . VAL A 1 315 ? -23.719 -23.528 25.462 1.00 91.00 315 VAL A N 1
ATOM 2390 C CA . VAL A 1 315 ? -24.632 -23.517 24.304 1.00 91.00 315 VAL A CA 1
ATOM 2391 C C . VAL A 1 315 ? -26.081 -23.747 24.749 1.00 91.00 315 VAL A C 1
ATOM 2393 O O . VAL A 1 315 ? -26.996 -23.122 24.220 1.00 91.00 315 VAL A O 1
ATOM 2396 N N . GLU A 1 316 ? -26.289 -24.607 25.743 1.00 90.75 316 GLU A N 1
ATOM 2397 C CA . GLU A 1 316 ? -27.594 -24.937 26.318 1.00 90.75 316 GLU A CA 1
ATOM 2398 C C . GLU A 1 316 ? -28.203 -23.747 27.071 1.00 90.75 316 GLU A C 1
ATOM 2400 O O . GLU A 1 316 ? -29.411 -23.520 26.993 1.00 90.75 316 GLU A O 1
ATOM 2405 N N . GLN A 1 317 ? -27.380 -22.956 27.765 1.00 90.12 317 GLN A N 1
ATOM 2406 C CA . GLN A 1 317 ? -27.824 -21.741 28.451 1.00 90.12 317 GLN A CA 1
ATOM 2407 C C . GLN A 1 317 ? -28.240 -20.656 27.452 1.00 90.12 317 GLN A C 1
ATOM 2409 O O . GLN A 1 317 ? -29.308 -20.063 27.609 1.00 90.12 317 GLN A O 1
ATOM 2414 N N . VAL A 1 318 ? -27.459 -20.455 26.385 1.00 92.25 318 VAL A N 1
ATOM 2415 C CA . VAL A 1 318 ? -27.800 -19.523 25.295 1.00 92.25 318 VAL A CA 1
ATOM 2416 C C . VAL A 1 318 ? -29.080 -19.971 24.580 1.00 92.25 318 VAL A C 1
ATOM 2418 O O . VAL A 1 318 ? -29.983 -19.168 24.359 1.00 92.25 318 VAL A O 1
ATOM 2421 N N . ALA A 1 319 ? -29.210 -21.267 24.288 1.00 91.69 319 ALA A N 1
ATOM 2422 C CA . ALA A 1 319 ? -30.401 -21.850 23.671 1.00 91.69 319 ALA A CA 1
ATOM 2423 C C . ALA A 1 319 ? -31.663 -21.626 24.519 1.00 91.69 319 ALA A C 1
ATOM 2425 O O . ALA A 1 319 ? -32.694 -21.204 23.994 1.00 91.69 319 ALA A O 1
ATOM 2426 N N . LYS A 1 320 ? -31.562 -21.830 25.840 1.00 91.44 320 LYS A N 1
ATOM 2427 C CA . LYS A 1 320 ? -32.650 -21.570 26.789 1.00 91.44 320 LYS A CA 1
ATOM 2428 C C . LYS A 1 320 ? -33.017 -20.084 26.853 1.00 91.44 320 LYS A C 1
ATOM 2430 O O . LYS A 1 320 ? -34.202 -19.771 26.841 1.00 91.44 320 LYS A O 1
ATOM 2435 N N . LYS A 1 321 ? -32.026 -19.184 26.892 1.00 90.50 321 LYS A N 1
ATOM 2436 C CA . LYS A 1 321 ? -32.229 -17.721 26.925 1.00 90.50 321 LYS A CA 1
ATOM 2437 C C . LYS A 1 321 ? -32.953 -17.217 25.673 1.00 90.50 321 LYS A C 1
ATOM 2439 O O . LYS A 1 321 ? -33.781 -16.320 25.765 1.00 90.50 321 LYS A O 1
ATOM 2444 N N . LEU A 1 322 ? -32.658 -17.819 24.522 1.00 92.19 322 LEU A N 1
ATOM 2445 C CA . LEU A 1 322 ? -33.211 -17.433 23.223 1.00 92.19 322 LEU A CA 1
ATOM 2446 C C . LEU A 1 322 ? -34.436 -18.258 22.790 1.00 92.19 322 LEU A C 1
ATOM 2448 O O . LEU A 1 322 ? -34.951 -18.031 21.700 1.00 92.19 322 LEU A O 1
ATOM 2452 N N . PHE A 1 323 ? -34.901 -19.208 23.611 1.00 92.62 323 PHE A N 1
ATOM 2453 C CA . PHE A 1 323 ? -36.011 -20.121 23.296 1.00 92.62 323 PHE A CA 1
ATOM 2454 C C . PHE A 1 323 ? -35.834 -20.889 21.966 1.00 92.62 323 PHE A C 1
ATOM 2456 O O . PHE A 1 323 ? -36.781 -21.068 21.200 1.00 92.62 323 PHE A O 1
ATOM 2463 N N . VAL A 1 324 ? -34.619 -21.375 21.689 1.00 93.75 324 VAL A N 1
ATOM 2464 C CA . VAL A 1 324 ? -34.282 -22.163 20.484 1.00 93.75 324 VAL A CA 1
ATOM 2465 C C . VAL A 1 324 ? -33.595 -23.485 20.840 1.00 93.75 324 VAL A C 1
ATOM 2467 O O . VAL A 1 324 ? -33.159 -23.695 21.967 1.00 93.75 324 VAL A O 1
ATOM 2470 N N . ALA A 1 325 ? -33.465 -24.399 19.873 1.00 94.19 325 ALA A N 1
ATOM 2471 C CA . ALA A 1 325 ? -32.731 -25.650 20.069 1.00 94.19 325 ALA A CA 1
ATOM 2472 C C . ALA A 1 325 ? -31.205 -25.428 20.112 1.00 94.19 325 ALA A C 1
ATOM 2474 O O . ALA A 1 325 ? -30.657 -24.643 19.335 1.00 94.19 325 ALA A O 1
ATOM 2475 N N . SER A 1 326 ? -30.483 -26.201 20.935 1.00 93.62 326 SER A N 1
ATOM 2476 C CA . SER A 1 326 ? -29.014 -26.117 21.055 1.00 93.62 326 SER A CA 1
ATOM 2477 C C . SER A 1 326 ? -28.278 -26.322 19.724 1.00 93.62 326 SER A C 1
ATOM 2479 O O . SER A 1 326 ? -27.249 -25.696 19.476 1.00 93.62 326 SER A O 1
ATOM 2481 N N . ASN A 1 327 ? -28.810 -27.161 18.829 1.00 91.31 327 ASN A N 1
ATOM 2482 C CA . ASN A 1 327 ? -28.233 -27.368 17.496 1.00 91.31 327 ASN A CA 1
ATOM 2483 C C . ASN A 1 327 ? -28.332 -26.118 16.613 1.00 91.31 327 ASN A C 1
ATOM 2485 O O . ASN A 1 327 ? -27.409 -25.847 15.844 1.00 91.31 327 ASN A O 1
ATOM 2489 N N . THR A 1 328 ? -29.399 -25.329 16.760 1.00 91.62 328 THR A N 1
ATOM 2490 C CA . THR A 1 328 ? -29.550 -24.044 16.071 1.00 91.62 328 THR A CA 1
ATOM 2491 C C . THR A 1 328 ? -28.480 -23.069 16.542 1.00 91.62 328 THR A C 1
ATOM 2493 O O . THR A 1 328 ? -27.804 -22.476 15.709 1.00 91.62 328 THR A O 1
ATOM 2496 N N . VAL A 1 329 ? -28.231 -22.981 17.853 1.00 94.31 329 VAL A N 1
ATOM 2497 C CA . VAL A 1 329 ? -27.144 -22.150 18.399 1.00 94.31 329 VAL A CA 1
ATOM 2498 C C . VAL A 1 329 ? -25.780 -22.608 17.871 1.00 94.31 329 VAL A C 1
ATOM 2500 O O . VAL A 1 329 ? -25.012 -21.781 17.399 1.00 94.31 329 VAL A O 1
ATOM 2503 N N . LYS A 1 330 ? -25.485 -23.917 17.835 1.00 90.94 330 LYS A N 1
ATOM 2504 C CA . LYS A 1 330 ? -24.223 -24.438 17.257 1.00 90.94 330 LYS A CA 1
ATOM 2505 C C . LYS A 1 330 ? -24.052 -24.109 15.772 1.00 90.94 330 LYS A C 1
ATOM 2507 O O . LYS A 1 330 ? -22.930 -23.904 15.313 1.00 90.94 330 LYS A O 1
ATOM 2512 N N . ALA A 1 331 ? -25.131 -24.130 14.993 1.00 90.75 331 ALA A N 1
ATOM 2513 C CA . ALA A 1 331 ? -25.090 -23.759 13.581 1.00 90.75 331 ALA A CA 1
ATOM 2514 C C . ALA A 1 331 ? -24.852 -22.251 13.409 1.00 90.75 331 ALA A C 1
ATOM 2516 O O . ALA A 1 331 ? -23.985 -21.864 12.628 1.00 90.75 331 ALA A O 1
ATOM 2517 N N . GLN A 1 332 ? -25.552 -21.424 14.193 1.00 92.12 332 GLN A N 1
ATOM 2518 C CA . GLN A 1 332 ? -25.372 -19.973 14.185 1.00 92.12 332 GLN A CA 1
ATOM 2519 C C . GLN A 1 332 ? -23.963 -19.581 14.633 1.00 92.12 332 GLN A C 1
ATOM 2521 O O . GLN A 1 332 ? -23.319 -18.811 13.942 1.00 92.12 332 GLN A O 1
ATOM 2526 N N . LEU A 1 333 ? -23.422 -20.180 15.699 1.00 93.00 333 LEU A N 1
ATOM 2527 C CA . LEU A 1 333 ? -22.048 -19.928 16.151 1.00 93.00 333 LEU A CA 1
ATOM 2528 C C . LEU A 1 333 ? -21.005 -20.271 15.087 1.00 93.00 333 LEU A C 1
ATOM 2530 O O . LEU A 1 333 ? -20.081 -19.498 14.886 1.00 93.00 333 LEU A O 1
ATOM 2534 N N . ARG A 1 334 ? -21.167 -21.381 14.355 1.00 85.62 334 ARG A N 1
ATOM 2535 C CA . ARG A 1 334 ? -20.274 -21.705 13.229 1.00 85.62 334 ARG A CA 1
ATOM 2536 C C . ARG A 1 334 ? -20.350 -20.664 12.116 1.00 85.62 334 ARG A C 1
ATOM 2538 O O . ARG A 1 334 ? -19.323 -20.310 11.549 1.00 85.62 334 ARG A O 1
ATOM 2545 N N . SER A 1 335 ? -21.554 -20.188 11.803 1.00 84.00 335 SER A N 1
ATOM 2546 C CA . SER A 1 335 ? -21.739 -19.139 10.800 1.00 84.00 335 SER A CA 1
ATOM 2547 C C . SER A 1 335 ? -21.148 -17.807 11.266 1.00 84.00 335 SER A C 1
ATOM 2549 O O . SER A 1 335 ? -20.412 -17.194 10.505 1.00 84.00 335 SER A O 1
ATOM 2551 N N . ILE A 1 336 ? -21.381 -17.418 12.523 1.00 86.56 336 ILE A N 1
ATOM 2552 C CA . ILE A 1 336 ? -20.798 -16.235 13.167 1.00 86.56 336 ILE A CA 1
ATOM 2553 C C . ILE A 1 336 ? -19.278 -16.318 13.129 1.00 86.56 336 ILE A C 1
ATOM 2555 O O . ILE A 1 336 ? -18.647 -15.400 12.638 1.00 86.56 336 ILE A O 1
ATOM 2559 N N . TYR A 1 337 ? -18.684 -17.423 13.576 1.00 84.38 337 TYR A N 1
ATOM 2560 C CA . TYR A 1 337 ? -17.231 -17.586 13.612 1.00 84.38 337 TYR A CA 1
ATOM 2561 C C . TYR A 1 337 ? -16.617 -17.499 12.220 1.00 84.38 337 TYR A C 1
ATOM 2563 O O . TYR A 1 337 ? -15.651 -16.777 12.023 1.00 84.38 337 TYR A O 1
ATOM 2571 N N . ARG A 1 338 ? -17.242 -18.135 11.226 1.00 79.50 338 ARG A N 1
ATOM 2572 C CA . ARG A 1 338 ? -16.829 -18.003 9.827 1.00 79.50 338 ARG A CA 1
ATOM 2573 C C . ARG A 1 338 ? -16.955 -16.561 9.319 1.00 79.50 338 ARG A C 1
ATOM 2575 O O . ARG A 1 338 ? -16.062 -16.093 8.633 1.00 79.50 338 ARG A O 1
ATOM 2582 N N . LYS A 1 339 ? -18.056 -15.867 9.628 1.00 75.19 339 LYS A N 1
ATOM 2583 C CA . LYS A 1 339 ? -18.326 -14.492 9.163 1.00 75.19 339 LYS A CA 1
ATOM 2584 C C . LYS A 1 339 ? -17.465 -13.438 9.858 1.00 75.19 339 LYS A C 1
ATOM 2586 O O . LYS A 1 339 ? -17.109 -12.452 9.234 1.00 75.19 339 LYS A O 1
ATOM 2591 N N . LEU A 1 340 ? -17.139 -13.661 11.127 1.00 71.25 340 LEU A N 1
ATOM 2592 C CA . LEU A 1 340 ? -16.198 -12.859 11.908 1.00 71.25 340 LEU A CA 1
ATOM 2593 C C . LEU A 1 340 ? -14.739 -13.293 11.676 1.00 71.25 340 LEU A C 1
ATOM 2595 O O . LEU A 1 340 ? -13.835 -12.669 12.213 1.00 71.25 340 LEU A O 1
ATOM 2599 N N . ASN A 1 341 ? -14.518 -14.370 10.915 1.00 63.09 341 ASN A N 1
ATOM 2600 C CA . ASN A 1 341 ? -13.231 -15.030 10.700 1.00 63.09 341 ASN A CA 1
ATOM 2601 C C . ASN A 1 341 ? -12.433 -15.303 11.993 1.00 63.09 341 ASN A C 1
ATOM 2603 O O . ASN A 1 341 ? -11.235 -15.047 12.081 1.00 63.09 341 ASN A O 1
ATOM 2607 N N . VAL A 1 342 ? -13.119 -15.833 13.002 1.00 74.38 342 VAL A N 1
ATOM 2608 C CA . VAL A 1 342 ? -12.558 -16.215 14.303 1.00 74.38 342 VAL A CA 1
ATOM 2609 C C . VAL A 1 342 ? -12.724 -17.708 14.538 1.00 74.38 342 VAL A C 1
ATOM 2611 O O . VAL A 1 342 ? -13.592 -18.365 13.962 1.00 74.38 342 VAL A O 1
ATOM 2614 N N . SER A 1 343 ? -11.911 -18.253 15.429 1.00 71.50 343 SER A N 1
ATOM 2615 C CA . SER A 1 343 ? -11.888 -19.679 15.767 1.00 71.50 343 SER A CA 1
ATOM 2616 C C . SER A 1 343 ? -12.432 -19.962 17.163 1.00 71.50 343 SER A C 1
ATOM 2618 O O . SER A 1 343 ? -12.892 -21.077 17.432 1.00 71.50 343 SER A O 1
ATOM 2620 N N . THR A 1 344 ? -12.411 -18.969 18.055 1.00 75.75 344 THR A N 1
ATOM 2621 C CA . THR A 1 344 ? -12.832 -19.135 19.449 1.00 75.75 344 THR A CA 1
ATOM 2622 C C . THR A 1 344 ? -13.953 -18.181 19.852 1.00 75.75 344 THR A C 1
ATOM 2624 O O . THR A 1 344 ? -14.174 -17.128 19.259 1.00 75.75 344 THR A O 1
ATOM 2627 N N . ARG A 1 345 ? -14.683 -18.551 20.914 1.00 81.31 345 ARG A N 1
ATOM 2628 C CA . ARG A 1 345 ? -15.703 -17.680 21.520 1.00 81.31 345 ARG A CA 1
ATOM 2629 C C . ARG A 1 345 ? -15.101 -16.367 22.004 1.00 81.31 345 ARG A C 1
ATOM 2631 O O . ARG A 1 345 ? -15.717 -15.322 21.841 1.00 81.31 345 ARG A O 1
ATOM 2638 N N . THR A 1 346 ? -13.942 -16.446 22.650 1.00 75.56 346 THR A N 1
ATOM 2639 C CA . THR A 1 346 ? -13.274 -15.281 23.225 1.00 75.56 346 THR A CA 1
ATOM 2640 C C . THR A 1 346 ? -12.888 -14.300 22.127 1.00 75.56 346 THR A C 1
ATOM 2642 O O . THR A 1 346 ? -13.205 -13.125 22.252 1.00 75.56 346 THR A O 1
ATOM 2645 N N . GLU A 1 347 ? -12.315 -14.790 21.022 1.00 66.25 347 GLU A N 1
ATOM 2646 C CA . GLU A 1 347 ? -12.055 -13.980 19.823 1.00 66.25 347 GLU A CA 1
ATOM 2647 C C . GLU A 1 347 ? -13.344 -13.358 19.277 1.00 66.25 347 GLU A C 1
ATOM 2649 O O . GLU A 1 347 ? -13.386 -12.156 19.041 1.00 66.25 347 GLU A O 1
ATOM 2654 N N . ALA A 1 348 ? -14.422 -14.142 19.146 1.00 78.12 348 ALA A N 1
ATOM 2655 C CA . ALA A 1 348 ? -15.704 -13.639 18.652 1.00 78.12 348 ALA A CA 1
ATOM 2656 C C . ALA A 1 348 ? -16.266 -12.492 19.505 1.00 78.12 348 ALA A C 1
ATOM 2658 O O . ALA A 1 348 ? -16.788 -11.526 18.956 1.00 78.12 348 ALA A O 1
ATOM 2659 N N . LEU A 1 349 ? -16.163 -12.589 20.834 1.00 80.56 349 LEU A N 1
ATOM 2660 C CA . LEU A 1 349 ? -16.623 -11.546 21.755 1.00 80.56 349 LEU A CA 1
ATOM 2661 C C . LEU A 1 349 ? -15.733 -10.306 21.730 1.00 80.56 349 LEU A C 1
ATOM 2663 O O . LEU A 1 349 ? -16.246 -9.194 21.818 1.00 80.56 349 LEU A O 1
ATOM 2667 N N . LEU A 1 350 ? -14.422 -10.491 21.592 1.00 65.94 350 LEU A N 1
ATOM 2668 C CA . LEU A 1 350 ? -13.456 -9.399 21.517 1.00 65.94 350 LEU A CA 1
ATOM 2669 C C . LEU A 1 350 ? -13.667 -8.597 20.225 1.00 65.94 350 LEU A C 1
ATOM 2671 O O . LEU A 1 350 ? -13.887 -7.390 20.289 1.00 65.94 350 LEU A O 1
ATOM 2675 N N . VAL A 1 351 ? -13.768 -9.293 19.088 1.00 63.62 351 VAL A N 1
ATOM 2676 C CA . VAL A 1 351 ? -14.121 -8.697 17.792 1.00 63.62 351 VAL A CA 1
ATOM 2677 C C . VAL A 1 351 ? -15.488 -8.016 17.874 1.00 63.62 351 VAL A C 1
ATOM 2679 O O . VAL A 1 351 ? -15.616 -6.853 17.520 1.00 63.62 351 VAL A O 1
ATOM 2682 N N . ALA A 1 352 ? -16.520 -8.671 18.415 1.00 72.38 352 ALA A N 1
ATOM 2683 C CA . ALA A 1 352 ? -17.846 -8.060 18.547 1.00 72.38 352 ALA A CA 1
ATOM 2684 C C . ALA A 1 352 ? -17.855 -6.784 19.409 1.00 72.38 352 ALA A C 1
ATOM 2686 O O . ALA A 1 352 ? -18.622 -5.863 19.123 1.00 72.38 352 ALA A O 1
ATOM 2687 N N . ALA A 1 353 ? -17.018 -6.718 20.450 1.00 66.19 353 ALA A N 1
ATOM 2688 C CA . ALA A 1 353 ? -16.870 -5.539 21.299 1.00 66.19 353 ALA A CA 1
ATOM 2689 C C . ALA A 1 353 ? -16.174 -4.384 20.563 1.00 66.19 353 ALA A C 1
ATOM 2691 O O . ALA A 1 353 ? -16.634 -3.247 20.653 1.00 66.19 353 ALA A O 1
ATOM 2692 N N . GLU A 1 354 ? -15.105 -4.674 19.820 1.00 58.22 354 GLU A N 1
ATOM 2693 C CA . GLU A 1 354 ? -14.406 -3.700 18.969 1.00 58.22 354 GLU A CA 1
ATOM 2694 C C . GLU A 1 354 ? -15.310 -3.176 17.846 1.00 58.22 354 GLU A C 1
ATOM 2696 O O . GLU A 1 354 ? -15.276 -1.993 17.518 1.00 58.22 354 GLU A O 1
ATOM 2701 N N . LEU A 1 355 ? -16.175 -4.043 17.314 1.00 62.41 355 LEU A N 1
ATOM 2702 C CA . LEU A 1 355 ? -17.177 -3.720 16.300 1.00 62.41 355 LEU A CA 1
ATOM 2703 C C . LEU A 1 355 ? -18.405 -2.964 16.846 1.00 62.41 355 LEU A C 1
ATOM 2705 O O . LEU A 1 355 ? -19.292 -2.605 16.073 1.00 62.41 355 LEU A O 1
ATOM 2709 N N . GLY A 1 356 ? -18.506 -2.745 18.163 1.00 67.12 356 GLY A N 1
ATOM 2710 C CA . GLY A 1 356 ? -19.671 -2.100 18.781 1.00 67.12 356 GLY A CA 1
ATOM 2711 C C . GLY A 1 356 ? -20.974 -2.905 18.657 1.00 67.12 356 GLY A C 1
ATOM 2712 O O . GLY A 1 356 ? -22.061 -2.333 18.704 1.00 67.12 356 GLY A O 1
ATOM 2713 N N . LEU A 1 357 ? -20.888 -4.229 18.479 1.00 77.06 357 LEU A N 1
ATOM 2714 C CA . LEU A 1 357 ? -22.042 -5.113 18.265 1.00 77.06 357 LEU A CA 1
ATOM 2715 C C . LEU A 1 357 ? -22.667 -5.636 19.565 1.00 77.06 357 LEU A C 1
ATOM 2717 O O . LEU A 1 357 ? -23.747 -6.234 19.517 1.00 77.06 357 LEU A O 1
ATOM 2721 N N . LEU A 1 358 ? -21.999 -5.424 20.702 1.00 78.19 358 LEU A N 1
ATOM 2722 C CA . LEU A 1 358 ? -22.456 -5.803 22.039 1.00 78.19 358 LEU A CA 1
ATOM 2723 C C . LEU A 1 358 ? -23.099 -4.599 22.743 1.00 78.19 358 LEU A C 1
ATOM 2725 O O . LEU A 1 358 ? -22.536 -3.504 22.742 1.00 78.19 358 LEU A O 1
ATOM 2729 N N . ASP A 1 359 ? -24.265 -4.804 23.357 1.00 62.59 359 ASP A N 1
ATOM 2730 C CA . ASP A 1 359 ? -24.973 -3.747 24.088 1.00 62.59 359 ASP A CA 1
ATOM 2731 C C . ASP A 1 359 ? -24.164 -3.314 25.331 1.00 62.59 359 ASP A C 1
ATOM 2733 O O . ASP A 1 359 ? -23.621 -4.151 26.064 1.00 62.59 359 ASP A O 1
ATOM 2737 N N . GLN A 1 360 ? -24.079 -1.997 25.574 1.00 45.03 360 GLN A N 1
ATOM 2738 C CA . GLN A 1 360 ? -23.193 -1.395 26.587 1.00 45.03 360 GLN A CA 1
ATOM 2739 C C . GLN A 1 360 ? -23.487 -1.803 28.046 1.00 45.03 360 GLN A C 1
ATOM 2741 O O . GLN A 1 360 ? -22.648 -1.571 28.916 1.00 45.03 360 GLN A O 1
ATOM 2746 N N . ASP A 1 361 ? -24.601 -2.484 28.317 1.00 41.19 361 ASP A N 1
ATOM 2747 C CA . ASP A 1 361 ? -24.997 -2.913 29.667 1.00 41.19 361 ASP A CA 1
ATOM 2748 C C . ASP A 1 361 ? -24.292 -4.190 30.166 1.00 41.19 361 ASP A C 1
ATOM 2750 O O . ASP A 1 361 ? -24.452 -4.599 31.315 1.00 41.19 361 ASP A O 1
ATOM 2754 N N . SER A 1 362 ? -23.468 -4.825 29.330 1.00 42.19 362 SER A N 1
ATOM 2755 C CA . SER A 1 362 ? -22.747 -6.065 29.664 1.00 42.19 362 SER A CA 1
ATOM 2756 C C . SER A 1 362 ? -21.380 -5.849 30.341 1.00 42.19 362 SER A C 1
ATOM 2758 O O . SER A 1 362 ? -20.712 -6.813 30.708 1.00 42.19 362 SER A O 1
ATOM 2760 N N . ARG A 1 363 ? -20.967 -4.590 30.569 1.00 38.00 363 ARG A N 1
ATOM 2761 C CA . ARG A 1 363 ? -19.733 -4.236 31.312 1.00 38.00 363 ARG A CA 1
ATOM 2762 C C . ARG A 1 363 ? -19.913 -4.135 32.833 1.00 38.00 363 ARG A C 1
ATOM 2764 O O . ARG A 1 363 ? -18.949 -3.835 33.535 1.00 38.00 363 ARG A O 1
ATOM 2771 N N . SER A 1 364 ? -21.114 -4.385 33.349 1.00 31.31 364 SER A N 1
ATOM 2772 C CA . SER A 1 364 ? -21.423 -4.348 34.782 1.00 31.31 364 SER A CA 1
ATOM 2773 C C . SER A 1 364 ? -22.151 -5.617 35.223 1.00 31.31 364 SER A C 1
ATOM 2775 O O . SER A 1 364 ? -23.363 -5.598 35.434 1.00 31.31 364 SER A O 1
ATOM 2777 N N . ALA A 1 365 ? -21.413 -6.718 35.351 1.00 32.19 365 ALA A N 1
ATOM 2778 C CA . ALA A 1 365 ? -21.824 -7.898 36.111 1.00 32.19 365 ALA A CA 1
ATOM 2779 C C . ALA A 1 365 ? -20.593 -8.653 36.618 1.00 32.19 365 ALA A C 1
ATOM 2781 O O . ALA A 1 365 ? -19.690 -8.915 35.790 1.00 32.19 365 ALA A O 1
#

Radius of gyration: 23.07 Å; chains: 1; bounding box: 62×52×70 Å

pLDDT: mean 85.68, std 13.08, range [31.31, 98.0]

Sequence (365 aa):
MTRLLALDLVGARESFSNSYGLAQGTTESAIVAADRAAEAIALVRALEGEAEHATNWLTTLDGRESGTAGLVARALVSIGRLDSRDAQHWLALLADVRDNDEFWAFAAHADHRFGLYWGDPVETDADLDRTWAEHSDRLIEGSTAQLLLTSDAADLAIILGQLSRAESTLEKSPTRNTWIAVSRARLALLGGNPKHALLFILEGQARGRTERYGQLDLAVLRAATELALGRDADATASLQRAIKQAEKSGVIVPFRLLPQQTLEELAGLHPDAARFIAQYSLTGTSYLSPYQAVAGALSERELVVLRALDPGATVEQVAKKLFVASNTVKAQLRSIYRKLNVSTRTEALLVAAELGLLDQDSRSA